Protein AF-A0A495ITB6-F1 (afdb_monomer)

Nearest PDB structures (foldseek):
  1or7-assembly3_A  TM=4.211E-01  e=2.298E-04  Escherichia coli
  1or7-assembly3_B  TM=4.469E-01  e=1.377E-03  Escherichia coli
  5wuq-assembly1_A  TM=4.170E-01  e=1.377E-03  Bacillus subtilis subsp. subtilis str. 168
  5wur-assembly1_A  TM=3.985E-01  e=1.754E-03  Bacillus subtilis subsp. subtilis str. 168
  6in7-assembly1_B  TM=3.411E-01  e=2.462E-03  Pseudomonas aeruginosa PAO1

pLDDT: mean 80.46, std 15.72, range [31.69, 96.75]

InterPro domains:
  IPR007627 RNA polymerase sigma-70 region 2 [PF04542] (26-88)
  IPR013249 RNA polymerase sigma factor 70, region 4 type 2 [PF08281] (122-171)
  IPR013324 RNA polymerase sigma factor, region 3/4-like [SSF88659] (112-178)
  IPR013325 RNA polymerase sigma factor, region 2 [SSF88946] (18-102)
  IPR014284 RNA polymerase sigma-70-like domain [TIGR02937] (22-177)
  IPR014327 RNA polymerase sigma-70, Bacteroidetes type [TIGR02985] (22-177)
  IPR036388 Winged helix-like DNA-binding domain superfamily [G3DSA:1.10.10.10] (95-178)
  IPR039425 RNA polymerase sigma-70-like [PTHR43133] (21-178)

Structure (mmCIF, N/CA/C/O backbone):
data_AF-A0A495ITB6-F1
#
_entry.id   AF-A0A495ITB6-F1
#
loop_
_atom_site.group_PDB
_atom_site.id
_atom_site.type_symbol
_atom_site.label_atom_id
_atom_site.label_alt_id
_atom_site.label_comp_id
_atom_site.label_asym_id
_atom_site.label_entity_id
_atom_site.label_seq_id
_atom_site.pdbx_PDB_ins_code
_atom_site.Cartn_x
_atom_site.Cartn_y
_atom_site.Cartn_z
_atom_site.occupancy
_atom_site.B_iso_or_equiv
_atom_site.auth_seq_id
_atom_site.auth_comp_id
_atom_site.auth_asym_id
_atom_site.auth_atom_id
_atom_site.pdbx_PDB_model_num
ATOM 1 N N . MET A 1 1 ? 25.367 -39.863 13.273 1.00 32.72 1 MET A N 1
ATOM 2 C CA . MET A 1 1 ? 24.406 -40.575 12.401 1.00 32.72 1 MET A CA 1
ATOM 3 C C . MET A 1 1 ? 23.067 -39.854 12.543 1.00 32.72 1 MET A C 1
ATOM 5 O O . MET A 1 1 ? 22.353 -40.099 13.496 1.00 32.72 1 MET A O 1
ATOM 9 N N . THR A 1 2 ? 22.972 -38.649 11.973 1.00 36.78 2 THR A N 1
ATOM 10 C CA . THR A 1 2 ? 22.340 -38.303 10.675 1.00 36.78 2 THR A CA 1
ATOM 11 C C . THR A 1 2 ? 20.813 -38.349 10.696 1.00 36.78 2 THR A C 1
ATOM 13 O O . THR A 1 2 ? 20.226 -39.404 10.494 1.00 36.78 2 THR A O 1
ATOM 16 N N . SER A 1 3 ? 20.203 -37.171 10.845 1.00 31.69 3 SER A N 1
ATOM 17 C CA . SER A 1 3 ? 19.062 -36.708 10.038 1.00 31.69 3 SER A CA 1
ATOM 18 C C . SER A 1 3 ? 18.915 -35.195 10.282 1.00 31.69 3 SER A C 1
ATOM 20 O O . SER A 1 3 ? 18.557 -34.787 11.380 1.00 31.69 3 SER A O 1
ATOM 22 N N . ASN A 1 4 ? 19.535 -34.328 9.475 1.00 38.91 4 ASN A N 1
ATOM 23 C CA . ASN A 1 4 ? 18.989 -33.734 8.245 1.00 38.91 4 ASN A CA 1
ATOM 24 C C . ASN A 1 4 ? 17.561 -33.184 8.382 1.00 38.91 4 ASN A C 1
ATOM 26 O O . ASN A 1 4 ? 16.596 -33.877 8.089 1.00 38.91 4 ASN A O 1
ATOM 30 N N . TYR A 1 5 ? 17.460 -31.888 8.687 1.00 32.34 5 TYR A N 1
ATOM 31 C CA . TYR A 1 5 ? 16.397 -31.035 8.157 1.00 32.34 5 TYR A CA 1
ATOM 32 C C . TYR A 1 5 ? 17.025 -29.748 7.616 1.00 32.34 5 TYR A C 1
ATOM 34 O O . TYR A 1 5 ? 17.218 -28.763 8.323 1.00 32.34 5 TYR A O 1
ATOM 42 N N . ASN A 1 6 ? 17.382 -29.804 6.332 1.00 38.81 6 ASN A N 1
ATOM 43 C CA . ASN A 1 6 ? 17.644 -28.634 5.506 1.00 38.81 6 ASN A CA 1
ATOM 44 C C . ASN A 1 6 ? 16.339 -27.845 5.367 1.00 38.81 6 ASN A C 1
ATOM 46 O O . ASN A 1 6 ? 15.448 -28.266 4.634 1.00 38.81 6 ASN A O 1
ATOM 50 N N . HIS A 1 7 ? 16.239 -26.685 6.014 1.00 41.41 7 HIS A N 1
ATOM 51 C CA . HIS A 1 7 ? 15.231 -25.687 5.663 1.00 41.41 7 HIS A CA 1
ATOM 52 C C . HIS A 1 7 ? 15.800 -24.751 4.587 1.00 41.41 7 HIS A C 1
ATOM 54 O O . HIS A 1 7 ? 15.982 -23.558 4.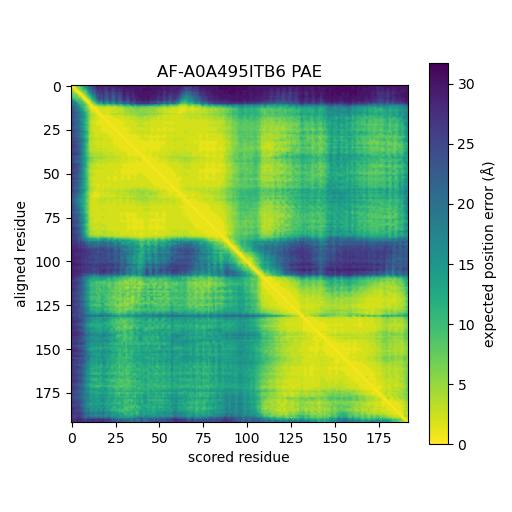794 1.00 41.41 7 HIS A O 1
ATOM 60 N N . SER A 1 8 ? 16.128 -25.306 3.422 1.00 39.84 8 SER A N 1
ATOM 61 C CA . SER A 1 8 ? 16.334 -24.521 2.207 1.00 39.84 8 SER A CA 1
ATOM 62 C C . SER A 1 8 ? 14.957 -24.146 1.659 1.00 39.84 8 SER A C 1
ATOM 64 O O . SER A 1 8 ? 14.295 -24.968 1.027 1.00 39.84 8 SER A O 1
ATOM 66 N N . THR A 1 9 ? 14.497 -22.930 1.949 1.00 39.03 9 THR A N 1
ATOM 67 C CA . THR A 1 9 ? 13.343 -22.303 1.291 1.00 39.03 9 THR A CA 1
ATOM 68 C C . THR A 1 9 ? 13.646 -22.176 -0.200 1.00 39.03 9 THR A C 1
ATOM 70 O O . THR A 1 9 ? 14.409 -21.308 -0.617 1.00 39.03 9 THR A O 1
ATOM 73 N N . ILE A 1 10 ? 13.102 -23.083 -1.010 1.00 45.12 10 ILE A N 1
ATOM 74 C CA . ILE A 1 10 ? 13.104 -22.931 -2.464 1.00 45.12 10 ILE A CA 1
ATOM 75 C C . ILE A 1 10 ? 12.007 -21.912 -2.776 1.00 45.12 10 ILE A C 1
ATOM 77 O O . ILE A 1 10 ? 10.839 -22.277 -2.912 1.00 45.12 10 ILE A O 1
ATOM 81 N N . ASP A 1 11 ? 12.373 -20.630 -2.830 1.00 64.12 11 ASP A N 1
ATOM 82 C CA . ASP A 1 11 ? 11.498 -19.603 -3.387 1.00 64.12 11 ASP A CA 1
ATOM 83 C C . ASP A 1 11 ? 11.201 -19.987 -4.839 1.00 64.12 11 ASP A C 1
ATOM 85 O O . ASP A 1 11 ? 12.087 -20.033 -5.695 1.00 64.12 11 ASP A O 1
ATOM 89 N N . SER A 1 12 ? 9.954 -20.373 -5.087 1.00 77.19 12 SER A N 1
ATOM 90 C CA . SER A 1 12 ? 9.502 -20.780 -6.411 1.00 77.19 12 SER A CA 1
ATOM 91 C C . SER A 1 12 ? 9.258 -19.547 -7.286 1.00 77.19 12 SER A C 1
ATOM 93 O O . SER A 1 12 ? 8.934 -18.480 -6.754 1.00 77.19 12 SER A O 1
ATOM 95 N N . PRO A 1 13 ? 9.361 -19.675 -8.621 1.00 86.81 13 PRO A N 1
ATOM 96 C CA . PRO A 1 13 ? 9.068 -18.566 -9.510 1.00 86.81 13 PRO A CA 1
ATOM 97 C C . PRO A 1 13 ? 7.635 -18.061 -9.318 1.00 86.81 13 PRO A C 1
ATOM 99 O O . PRO A 1 13 ? 6.690 -18.843 -9.205 1.00 86.81 13 PRO A O 1
ATOM 102 N N . ILE A 1 14 ? 7.481 -16.740 -9.300 1.00 88.75 14 ILE A N 1
ATOM 103 C CA . ILE A 1 14 ? 6.204 -16.054 -9.114 1.00 88.75 14 ILE A CA 1
ATOM 104 C C . ILE A 1 14 ? 5.688 -15.639 -10.486 1.00 88.75 14 ILE A C 1
ATOM 106 O O . ILE A 1 14 ? 6.323 -14.844 -11.181 1.00 88.75 14 ILE A O 1
ATOM 110 N N . TYR A 1 15 ? 4.525 -16.161 -10.865 1.00 91.75 15 TYR A N 1
ATOM 111 C CA . TYR A 1 15 ? 3.900 -15.907 -12.159 1.00 91.75 15 TYR A CA 1
ATOM 112 C C . TYR A 1 15 ? 2.729 -14.941 -11.991 1.00 91.75 15 TYR A C 1
ATOM 114 O O . TYR A 1 15 ? 1.651 -15.342 -11.563 1.00 91.75 15 TYR A O 1
ATOM 122 N N . LEU A 1 16 ? 2.897 -13.675 -12.386 1.00 90.44 16 LEU A N 1
ATOM 123 C CA . LEU A 1 16 ? 1.802 -12.694 -12.341 1.00 90.44 16 LEU A CA 1
ATOM 124 C C . LEU A 1 16 ? 0.711 -12.940 -13.390 1.00 90.44 16 LEU A C 1
ATOM 126 O O . LEU A 1 16 ? -0.268 -12.209 -13.419 1.00 90.44 16 LEU A O 1
ATOM 130 N N . SER A 1 17 ? 0.857 -13.951 -14.250 1.00 90.19 17 SER A N 1
ATOM 131 C CA . SER A 1 17 ? -0.236 -14.436 -15.097 1.00 90.19 17 SER A CA 1
ATOM 132 C C . SER A 1 17 ? -1.271 -15.267 -14.334 1.00 90.19 17 SER A C 1
ATOM 134 O O . SER A 1 17 ? -2.349 -15.520 -14.867 1.00 90.19 17 SER A O 1
ATOM 136 N N . ASP A 1 18 ? -0.941 -15.735 -13.128 1.00 93.50 18 ASP A N 1
ATOM 137 C CA . ASP A 1 18 ? -1.901 -16.367 -12.229 1.00 93.50 18 ASP A CA 1
ATOM 138 C C . ASP A 1 18 ? -2.708 -15.279 -11.505 1.00 93.50 18 ASP A C 1
ATOM 140 O O . ASP A 1 18 ? -2.146 -14.383 -10.872 1.00 93.50 18 ASP A O 1
ATOM 144 N N . MET A 1 19 ? -4.038 -15.349 -11.607 1.00 91.88 19 MET A N 1
ATOM 145 C CA . MET A 1 19 ? -4.943 -14.340 -11.051 1.00 91.88 19 MET A CA 1
ATOM 146 C C . MET A 1 19 ? -4.873 -14.254 -9.521 1.00 91.88 19 MET A C 1
ATOM 148 O O . MET A 1 19 ? -4.975 -13.159 -8.973 1.00 91.88 19 MET A O 1
ATOM 152 N N . VAL A 1 20 ? -4.679 -15.380 -8.830 1.00 91.56 20 VAL A N 1
ATOM 153 C CA . VAL A 1 20 ? -4.580 -15.416 -7.365 1.00 91.56 20 VAL A CA 1
ATOM 154 C C . VAL A 1 20 ? -3.277 -14.760 -6.922 1.00 91.56 20 VAL A C 1
ATOM 156 O O . VAL A 1 20 ? -3.281 -13.910 -6.032 1.00 91.56 20 VAL A O 1
ATOM 159 N N . VAL A 1 21 ? -2.169 -15.100 -7.583 1.00 90.94 21 VAL A N 1
ATOM 160 C CA . VAL A 1 21 ? -0.850 -14.514 -7.300 1.00 90.94 21 VAL A CA 1
ATOM 161 C C . VAL A 1 21 ? -0.842 -13.015 -7.601 1.00 90.94 21 VAL A C 1
ATOM 163 O O . VAL A 1 21 ? -0.296 -12.223 -6.826 1.00 90.94 21 VAL A O 1
ATOM 166 N N . PHE A 1 22 ? -1.465 -12.612 -8.708 1.00 92.62 22 PHE A N 1
ATOM 167 C CA . PHE A 1 22 ? -1.597 -11.211 -9.081 1.00 92.62 22 PHE A CA 1
ATOM 168 C C . PHE A 1 22 ? -2.397 -10.420 -8.046 1.00 92.62 22 PHE A C 1
ATOM 170 O O . PHE A 1 22 ? -1.904 -9.403 -7.566 1.00 92.62 22 PHE A O 1
ATOM 177 N N . ASP A 1 23 ? -3.582 -10.897 -7.657 1.00 89.88 23 ASP A N 1
ATOM 178 C CA . ASP A 1 23 ? -4.432 -10.237 -6.659 1.00 89.88 23 ASP A CA 1
ATOM 179 C C . ASP A 1 23 ? -3.720 -10.096 -5.304 1.00 89.88 23 ASP A C 1
ATOM 181 O O . ASP A 1 23 ? -3.718 -9.018 -4.705 1.00 89.88 23 ASP A O 1
ATOM 185 N N . GLN A 1 24 ? -3.038 -11.150 -4.849 1.00 87.75 24 GLN A N 1
ATOM 186 C CA . GLN A 1 24 ? -2.265 -11.123 -3.605 1.00 87.75 24 GLN A CA 1
ATOM 187 C C . GLN A 1 24 ? -1.108 -10.122 -3.666 1.00 87.75 24 GLN A C 1
ATOM 189 O O . GLN A 1 24 ? -0.900 -9.350 -2.724 1.00 87.75 24 GLN A O 1
ATOM 194 N N . THR A 1 25 ? -0.372 -10.102 -4.779 1.00 89.19 25 THR A N 1
ATOM 195 C CA . THR A 1 25 ? 0.752 -9.182 -4.975 1.00 89.19 25 THR A CA 1
ATOM 196 C C . THR A 1 25 ? 0.253 -7.744 -5.068 1.00 89.19 25 THR A C 1
ATOM 198 O O . THR A 1 25 ? 0.784 -6.865 -4.392 1.00 89.19 25 THR A O 1
ATOM 201 N N . TYR A 1 26 ? -0.809 -7.498 -5.8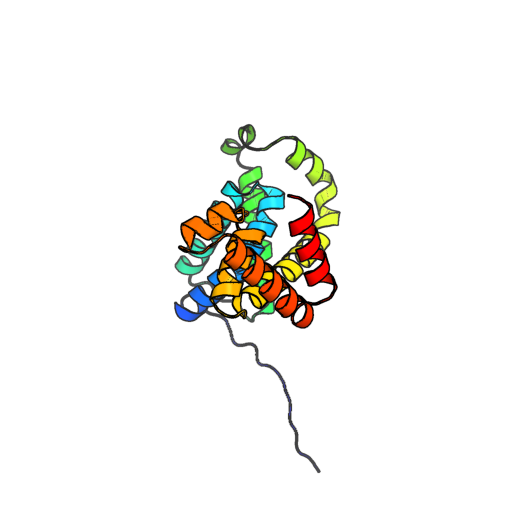34 1.00 90.50 26 TYR A N 1
ATOM 202 C CA . TYR A 1 26 ? -1.432 -6.184 -5.952 1.00 90.50 26 TYR A CA 1
ATOM 203 C C . TYR A 1 26 ? -1.861 -5.659 -4.581 1.00 90.50 26 TYR A C 1
ATOM 205 O O . TYR A 1 26 ? -1.400 -4.605 -4.153 1.00 90.50 26 TYR A O 1
ATOM 213 N N . LYS A 1 27 ? -2.649 -6.428 -3.822 1.00 85.56 27 LYS A N 1
ATOM 214 C CA . LYS A 1 27 ? -3.115 -6.024 -2.483 1.00 85.56 27 LYS A CA 1
ATOM 215 C C . LYS A 1 27 ? -1.976 -5.766 -1.497 1.00 85.56 27 LYS A C 1
ATOM 217 O O . LYS A 1 27 ? -2.099 -4.889 -0.643 1.00 85.56 27 LYS A O 1
ATOM 222 N N . SER A 1 28 ? -0.882 -6.519 -1.606 1.00 82.44 28 SER A N 1
ATOM 223 C CA . SER A 1 28 ? 0.260 -6.405 -0.692 1.00 82.44 28 SER A CA 1
ATOM 224 C C . SER A 1 28 ? 1.160 -5.211 -1.010 1.00 82.44 28 SER A C 1
ATOM 226 O O . SER A 1 28 ? 1.706 -4.599 -0.093 1.00 82.44 28 SER A O 1
ATOM 228 N N . TYR A 1 29 ? 1.315 -4.866 -2.291 1.00 87.00 29 TYR A N 1
ATOM 229 C CA . TYR A 1 29 ? 2.295 -3.874 -2.738 1.00 87.00 29 TYR A CA 1
ATOM 230 C C . TYR A 1 29 ? 1.686 -2.571 -3.255 1.00 87.00 29 TYR A C 1
ATOM 232 O O . TYR A 1 29 ? 2.411 -1.583 -3.308 1.00 87.00 29 TYR A O 1
ATOM 240 N N . TYR A 1 30 ? 0.389 -2.513 -3.574 1.00 89.94 30 TYR A N 1
ATOM 241 C CA . TYR A 1 30 ? -0.245 -1.311 -4.127 1.00 89.94 30 TYR A CA 1
ATOM 242 C C . TYR A 1 30 ? 0.026 -0.075 -3.266 1.00 89.94 30 TYR A C 1
ATOM 244 O O . TYR A 1 30 ? 0.691 0.860 -3.704 1.00 89.94 30 TYR A O 1
ATOM 252 N N . HIS A 1 31 ? -0.399 -0.088 -2.001 1.00 85.56 31 HIS A N 1
ATOM 253 C CA . HIS A 1 31 ? -0.254 1.095 -1.161 1.00 85.56 31 HIS A CA 1
ATOM 254 C C . HIS A 1 31 ? 1.199 1.444 -0.788 1.00 85.56 31 HIS A C 1
ATOM 256 O O . HIS A 1 31 ? 1.533 2.631 -0.840 1.00 85.56 31 HIS A O 1
ATOM 262 N N . PRO A 1 32 ? 2.088 0.487 -0.438 1.00 84.94 32 PRO A N 1
ATOM 263 C CA . PRO A 1 32 ? 3.506 0.795 -0.236 1.00 84.94 32 PRO A CA 1
ATOM 264 C C . PRO A 1 32 ? 4.163 1.422 -1.470 1.00 84.94 32 PRO A C 1
ATOM 266 O O . PRO A 1 32 ? 4.919 2.387 -1.341 1.00 84.94 32 PRO A O 1
ATOM 269 N N . LEU A 1 33 ? 3.838 0.925 -2.668 1.00 89.12 33 LEU A N 1
ATOM 270 C CA . LEU A 1 33 ? 4.360 1.470 -3.918 1.00 89.12 33 LEU A CA 1
ATOM 271 C C . LEU A 1 33 ? 3.766 2.847 -4.237 1.00 89.12 33 LEU A C 1
ATOM 273 O O . LEU A 1 33 ? 4.524 3.723 -4.645 1.00 89.12 33 LEU A O 1
ATOM 277 N N . CYS A 1 34 ? 2.475 3.087 -3.984 1.00 89.06 34 CYS A N 1
ATOM 278 C CA . CYS A 1 34 ? 1.875 4.420 -4.117 1.00 89.06 34 CYS A CA 1
ATOM 279 C C . CYS A 1 34 ? 2.514 5.415 -3.142 1.00 89.06 34 CYS A C 1
ATOM 281 O O . CYS A 1 34 ? 2.868 6.526 -3.532 1.00 89.06 34 CYS A O 1
ATOM 283 N N . PHE A 1 35 ? 2.739 5.019 -1.883 1.00 84.06 35 PHE A N 1
ATOM 284 C CA . PHE A 1 35 ? 3.446 5.857 -0.913 1.00 84.06 35 PHE A CA 1
ATOM 285 C C . PHE A 1 35 ? 4.855 6.196 -1.404 1.00 84.06 35 PHE A C 1
ATOM 287 O O . PHE A 1 35 ? 5.244 7.365 -1.385 1.00 84.06 35 PHE A O 1
ATOM 294 N N . TYR A 1 36 ? 5.597 5.198 -1.885 1.00 84.06 36 TYR A N 1
ATOM 295 C CA . TYR A 1 36 ? 6.932 5.383 -2.441 1.00 84.06 36 TYR A CA 1
ATOM 296 C C . TYR A 1 36 ? 6.923 6.329 -3.652 1.00 84.06 36 TYR A C 1
ATOM 298 O O . TYR A 1 36 ? 7.640 7.328 -3.649 1.00 84.06 36 TYR A O 1
ATOM 306 N N . ALA A 1 37 ? 6.064 6.072 -4.641 1.00 87.88 37 ALA A N 1
ATOM 307 C CA . ALA A 1 37 ? 5.896 6.884 -5.845 1.00 87.88 37 ALA A CA 1
ATOM 308 C C . ALA A 1 37 ? 5.464 8.326 -5.533 1.00 87.88 37 ALA A C 1
ATOM 310 O O . ALA A 1 37 ? 5.956 9.269 -6.154 1.00 87.88 37 ALA A O 1
ATOM 311 N N . SER A 1 38 ? 4.618 8.527 -4.515 1.00 84.88 38 SER A N 1
ATOM 312 C CA . SER A 1 38 ? 4.117 9.856 -4.140 1.00 84.88 38 SER A CA 1
ATOM 313 C C . SER A 1 38 ? 5.220 10.819 -3.708 1.00 84.88 38 SER A C 1
ATOM 315 O O . SER A 1 38 ? 5.060 12.032 -3.830 1.00 84.88 38 SER A O 1
ATOM 317 N N . LYS A 1 39 ? 6.366 10.293 -3.251 1.00 82.81 39 LYS A N 1
ATOM 318 C CA . LYS A 1 39 ? 7.549 11.099 -2.915 1.00 82.81 39 LYS A CA 1
ATOM 319 C C . LYS A 1 39 ? 8.280 11.639 -4.145 1.00 82.81 39 LYS A C 1
ATOM 321 O O . LYS A 1 39 ? 9.142 12.495 -3.987 1.00 82.81 39 LYS A O 1
ATOM 326 N N . PHE A 1 40 ? 7.930 11.166 -5.340 1.00 79.25 40 PHE A N 1
ATOM 327 C CA . PHE A 1 40 ? 8.479 11.631 -6.611 1.00 79.25 40 PHE A CA 1
ATOM 328 C C . PHE A 1 40 ? 7.492 12.496 -7.396 1.00 79.25 40 PHE A C 1
ATOM 330 O O . PHE A 1 40 ? 7.912 13.495 -7.969 1.00 79.25 40 PHE A O 1
ATOM 337 N N . VAL A 1 41 ? 6.213 12.106 -7.453 1.00 80.94 41 VAL A N 1
ATOM 338 C CA . VAL A 1 41 ? 5.237 12.675 -8.409 1.00 80.94 41 VAL A CA 1
ATOM 339 C C . VAL A 1 41 ? 3.935 13.185 -7.773 1.00 80.94 41 VAL A C 1
ATOM 341 O O . VAL A 1 41 ? 3.049 13.641 -8.484 1.00 80.94 41 VAL A O 1
ATOM 344 N N . GLY A 1 42 ? 3.798 13.137 -6.444 1.00 80.69 42 GLY A N 1
ATOM 345 C CA . GLY A 1 42 ? 2.530 13.426 -5.764 1.00 80.69 42 GLY A CA 1
ATOM 346 C C . GLY A 1 42 ? 1.563 12.233 -5.765 1.00 80.69 42 GLY A C 1
ATOM 347 O O . GLY A 1 42 ? 1.838 11.193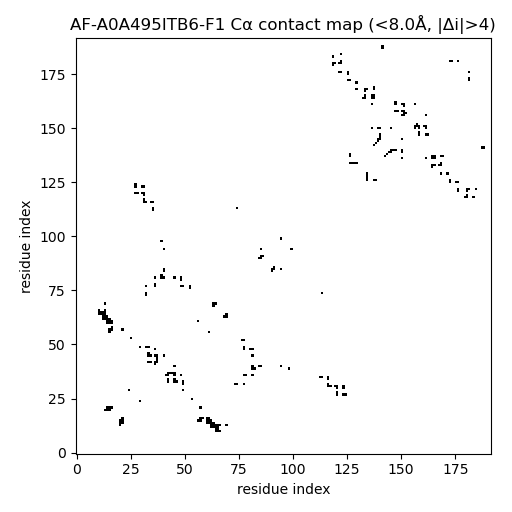 -6.355 1.00 80.69 42 GLY A O 1
ATOM 348 N N . ARG A 1 43 ? 0.449 12.341 -5.027 1.00 81.56 43 ARG A N 1
ATOM 349 C CA . ARG A 1 43 ? -0.437 11.196 -4.737 1.00 81.56 43 ARG A CA 1
ATOM 350 C C . ARG A 1 43 ? -1.214 10.690 -5.956 1.00 81.56 43 ARG A C 1
ATOM 352 O O . ARG A 1 43 ? -1.176 9.494 -6.210 1.00 81.56 43 ARG A O 1
ATOM 359 N N . ASN A 1 44 ? -1.886 11.578 -6.687 1.00 84.31 44 ASN A N 1
ATOM 360 C CA . ASN A 1 44 ? -2.746 11.177 -7.808 1.00 84.31 44 ASN A CA 1
ATOM 361 C C . ASN A 1 44 ? -1.923 10.486 -8.904 1.00 84.31 44 ASN A C 1
ATOM 363 O O . ASN A 1 44 ? -2.219 9.365 -9.294 1.00 84.31 44 ASN A O 1
ATOM 367 N N . GLU A 1 45 ? -0.808 11.102 -9.296 1.00 88.19 45 GLU A N 1
ATOM 368 C CA . GLU A 1 45 ? 0.080 10.539 -10.318 1.00 88.19 45 GLU A CA 1
ATOM 369 C C . GLU A 1 45 ? 0.762 9.250 -9.857 1.00 88.19 45 GLU A C 1
ATOM 371 O O . GLU A 1 45 ? 1.066 8.374 -10.662 1.00 88.19 45 GLU A O 1
ATOM 376 N N . ALA A 1 46 ? 1.012 9.105 -8.553 1.00 89.00 46 ALA A N 1
ATOM 377 C CA . ALA A 1 46 ? 1.527 7.860 -8.007 1.00 89.00 46 ALA A CA 1
ATOM 378 C C . ALA A 1 46 ? 0.534 6.711 -8.201 1.00 89.00 46 ALA A C 1
ATOM 380 O O . ALA A 1 46 ? 0.942 5.661 -8.690 1.00 89.00 46 ALA A O 1
ATOM 381 N N . GLU A 1 47 ? -0.738 6.907 -7.846 1.00 92.81 47 GLU A N 1
ATOM 382 C CA . GLU A 1 47 ? -1.794 5.899 -8.010 1.00 92.81 47 GLU A CA 1
ATOM 383 C C . GLU A 1 47 ? -1.918 5.483 -9.489 1.00 92.81 47 GLU A C 1
ATOM 385 O O . GLU A 1 47 ? -1.748 4.300 -9.801 1.00 92.81 47 GLU A O 1
ATOM 390 N N . ASP A 1 48 ? -2.015 6.450 -10.408 1.00 93.62 48 ASP A N 1
ATOM 391 C CA . ASP A 1 48 ? -2.077 6.200 -11.855 1.00 93.62 48 ASP A CA 1
ATOM 392 C C . ASP A 1 48 ? -0.850 5.432 -12.381 1.00 93.62 48 ASP A C 1
ATOM 394 O O . ASP A 1 48 ? -0.964 4.522 -13.212 1.00 93.62 48 ASP A O 1
ATOM 398 N N . ILE A 1 49 ? 0.357 5.770 -11.911 1.00 94.50 49 ILE A N 1
ATOM 399 C CA . ILE A 1 49 ? 1.586 5.061 -12.294 1.00 94.50 49 ILE A CA 1
ATOM 400 C C . ILE A 1 49 ? 1.551 3.608 -11.815 1.00 94.50 49 ILE A C 1
ATOM 402 O O . ILE A 1 49 ? 1.925 2.713 -12.584 1.00 94.50 49 ILE A O 1
ATOM 406 N N . ILE A 1 50 ? 1.129 3.357 -10.572 1.00 96.75 50 ILE A N 1
ATOM 407 C CA . ILE A 1 50 ? 1.080 2.002 -10.012 1.00 96.75 50 ILE A CA 1
ATOM 408 C C . ILE A 1 50 ? 0.049 1.152 -10.755 1.00 96.75 50 ILE A C 1
ATOM 410 O O . ILE A 1 50 ? 0.379 0.035 -11.162 1.00 96.75 50 ILE A O 1
ATOM 414 N N . GLU A 1 51 ? -1.151 1.676 -11.006 1.00 95.75 51 GLU A N 1
ATOM 415 C CA . GLU A 1 51 ? -2.185 0.971 -11.771 1.00 95.75 51 GLU A CA 1
ATOM 416 C C . GLU A 1 51 ? -1.681 0.577 -13.165 1.00 95.75 51 GLU A C 1
ATOM 418 O O . GLU A 1 51 ? -1.699 -0.600 -13.545 1.00 95.75 51 GLU A O 1
ATOM 423 N N . ASN A 1 52 ? -1.118 1.537 -13.905 1.00 96.12 52 ASN A N 1
ATOM 424 C CA . ASN A 1 52 ? -0.549 1.289 -15.228 1.00 96.12 52 ASN A CA 1
ATOM 425 C C . ASN A 1 52 ? 0.596 0.268 -15.198 1.00 96.12 52 ASN A C 1
ATOM 427 O O . ASN A 1 52 ? 0.763 -0.519 -16.137 1.00 96.12 52 ASN A O 1
ATOM 431 N N . LEU A 1 53 ? 1.413 0.274 -14.144 1.00 95.94 53 LEU A N 1
ATOM 432 C CA . LEU A 1 53 ? 2.517 -0.664 -13.996 1.00 95.94 53 LEU A CA 1
ATOM 433 C C . LEU A 1 53 ? 2.014 -2.096 -13.770 1.00 95.94 53 LEU A C 1
ATOM 435 O O . LEU A 1 53 ? 2.486 -3.019 -14.438 1.00 95.94 53 LEU A O 1
ATOM 439 N N . PHE A 1 54 ? 1.028 -2.287 -12.894 1.00 95.62 54 PHE A N 1
ATOM 440 C CA . PHE A 1 54 ? 0.433 -3.603 -12.660 1.00 95.62 54 PHE A CA 1
ATOM 441 C C . PHE A 1 54 ? -0.295 -4.139 -13.896 1.00 95.62 54 PHE A C 1
ATOM 443 O O . PHE A 1 54 ? -0.126 -5.312 -14.234 1.00 95.62 54 PHE A O 1
ATOM 450 N N . LEU A 1 55 ? -1.000 -3.284 -14.645 1.00 95.00 55 LEU A N 1
ATOM 451 C CA . LEU A 1 55 ? -1.582 -3.662 -15.938 1.00 95.00 55 LEU A CA 1
ATOM 452 C C . LEU A 1 55 ? -0.508 -4.120 -16.937 1.00 95.00 55 LEU A C 1
ATOM 454 O O . LEU A 1 55 ? -0.683 -5.125 -17.630 1.00 95.00 55 LEU A O 1
ATOM 458 N N . LYS A 1 56 ? 0.640 -3.432 -16.995 1.00 94.50 56 LYS A N 1
ATOM 459 C CA . LYS A 1 56 ? 1.778 -3.858 -17.829 1.00 94.50 56 LYS A CA 1
ATOM 460 C C . LYS A 1 56 ? 2.323 -5.216 -17.395 1.00 94.50 56 LYS A C 1
ATOM 462 O O . LYS A 1 56 ? 2.621 -6.034 -18.265 1.00 94.50 56 LYS A O 1
ATOM 467 N N . PHE A 1 57 ? 2.452 -5.4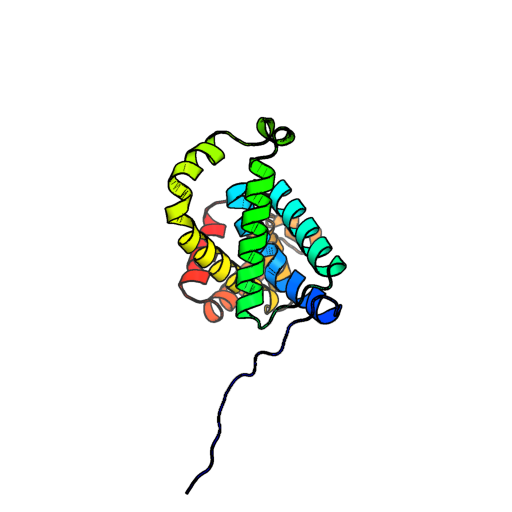70 -16.094 1.00 94.56 57 PHE A N 1
ATOM 468 C CA . PHE A 1 57 ? 2.927 -6.760 -15.592 1.00 94.56 57 PHE A CA 1
ATOM 469 C C . PHE A 1 57 ? 1.972 -7.907 -15.919 1.00 94.56 57 PHE A C 1
ATOM 471 O O . PHE A 1 57 ? 2.434 -8.958 -16.368 1.00 94.56 57 PHE A O 1
ATOM 478 N N . TRP A 1 58 ? 0.664 -7.685 -15.774 1.00 94.12 58 TRP A N 1
ATOM 479 C CA . TRP A 1 58 ? -0.363 -8.648 -16.170 1.00 94.12 58 TRP A CA 1
ATOM 480 C C . TRP A 1 58 ? -0.275 -8.976 -17.666 1.00 94.12 58 TRP A C 1
ATOM 482 O O . TRP A 1 58 ? -0.104 -10.132 -18.053 1.00 94.12 58 TRP A O 1
ATOM 492 N N . ASN A 1 59 ? -0.281 -7.945 -18.518 1.00 93.56 59 ASN A N 1
ATOM 493 C CA . ASN A 1 59 ? -0.258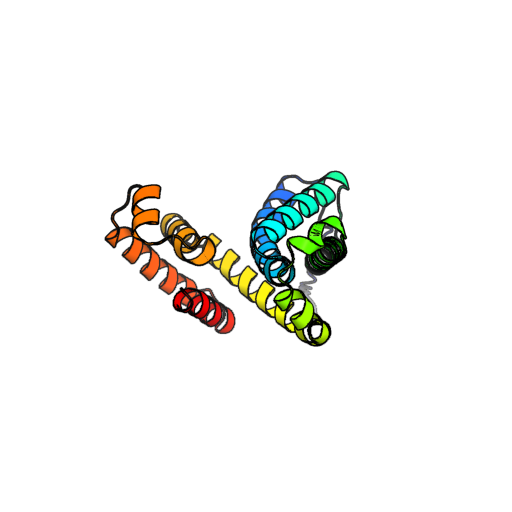 -8.103 -19.975 1.00 93.56 59 ASN A CA 1
ATOM 494 C C . ASN A 1 59 ? 1.022 -8.777 -20.486 1.00 93.56 59 ASN A C 1
ATOM 496 O O . ASN A 1 59 ? 0.988 -9.521 -21.465 1.00 93.56 59 ASN A O 1
ATOM 500 N N . ARG A 1 60 ? 2.159 -8.535 -19.823 1.00 93.94 60 ARG A N 1
ATOM 501 C CA . ARG A 1 60 ? 3.448 -9.158 -20.161 1.00 93.94 60 ARG A CA 1
ATOM 502 C C . ARG A 1 60 ? 3.638 -10.543 -19.551 1.00 93.94 60 ARG A C 1
ATOM 504 O O . ARG A 1 60 ? 4.670 -11.153 -19.815 1.00 93.94 60 ARG A O 1
ATOM 511 N N . LYS A 1 61 ? 2.678 -11.035 -18.756 1.00 92.69 61 LYS A N 1
ATOM 512 C CA . LYS A 1 61 ? 2.793 -12.291 -17.999 1.00 92.69 61 LYS A CA 1
ATOM 513 C C . LYS A 1 61 ? 4.096 -12.327 -17.198 1.00 92.69 61 LYS A C 1
ATOM 515 O O . LYS A 1 61 ? 4.871 -13.274 -17.296 1.00 92.69 61 LYS A O 1
ATOM 520 N N . GLN A 1 62 ? 4.363 -11.238 -16.477 1.00 92.88 62 GLN A N 1
ATOM 521 C CA . GLN A 1 62 ? 5.625 -11.032 -15.776 1.00 92.88 62 GLN A CA 1
ATOM 522 C C . GLN A 1 62 ? 5.927 -12.209 -14.841 1.00 92.88 62 GLN A C 1
ATOM 524 O O . GLN A 1 62 ? 5.067 -12.649 -14.075 1.00 92.88 62 GLN A O 1
ATOM 529 N N . VAL A 1 63 ? 7.170 -12.687 -14.896 1.00 92.62 63 VAL A N 1
ATOM 530 C CA . VAL A 1 63 ? 7.673 -13.751 -14.026 1.00 92.62 63 VAL A CA 1
ATOM 531 C C . VAL A 1 63 ? 8.805 -13.196 -13.178 1.00 92.62 63 VAL A C 1
ATOM 533 O O . VAL A 1 63 ? 9.677 -12.479 -13.680 1.00 92.62 63 VAL A O 1
ATOM 536 N N . PHE A 1 64 ? 8.804 -13.534 -11.896 1.00 92.88 64 PHE A N 1
ATOM 537 C CA . PHE A 1 64 ? 9.913 -13.256 -10.994 1.00 92.88 64 PHE A CA 1
ATOM 538 C C . PHE A 1 64 ? 10.533 -14.561 -10.522 1.00 92.88 64 PHE A C 1
ATOM 540 O O . PHE A 1 64 ? 9.834 -15.545 -10.318 1.00 92.88 64 PHE A O 1
ATOM 547 N N . LYS A 1 65 ? 11.857 -14.561 -10.355 1.00 90.12 65 LYS A N 1
ATOM 548 C CA . LYS A 1 65 ? 12.601 -15.721 -9.867 1.00 90.12 65 LYS A CA 1
ATOM 549 C C . LYS A 1 65 ? 12.158 -16.150 -8.465 1.00 90.12 65 LYS A C 1
ATOM 551 O O . LYS A 1 65 ? 12.022 -17.338 -8.219 1.00 90.12 65 LYS A O 1
ATOM 556 N N . ASP A 1 66 ? 11.959 -15.171 -7.592 1.00 88.19 66 ASP A N 1
ATOM 557 C CA . ASP A 1 66 ? 11.643 -15.331 -6.178 1.00 88.19 66 ASP A CA 1
ATOM 558 C C . ASP A 1 66 ? 11.014 -14.032 -5.633 1.00 88.19 66 ASP A C 1
ATOM 560 O O . ASP A 1 66 ? 10.892 -13.025 -6.349 1.00 88.19 66 ASP A O 1
ATOM 564 N N . THR A 1 67 ? 10.607 -14.050 -4.362 1.00 85.56 67 THR A N 1
ATOM 565 C CA . THR A 1 67 ? 9.969 -12.911 -3.680 1.00 85.56 67 THR A CA 1
ATOM 566 C C . THR A 1 67 ? 10.894 -11.696 -3.587 1.00 85.56 67 THR A C 1
ATOM 568 O O . THR A 1 67 ? 10.449 -10.565 -3.795 1.00 85.56 67 THR A O 1
ATOM 571 N N . ALA A 1 68 ? 12.190 -11.903 -3.335 1.00 81.81 68 ALA A N 1
ATOM 572 C CA . ALA A 1 68 ? 13.161 -10.815 -3.227 1.00 81.81 68 ALA A CA 1
ATOM 573 C C . ALA A 1 68 ? 13.364 -10.108 -4.577 1.00 81.81 68 ALA A C 1
ATOM 575 O O . ALA A 1 68 ? 13.350 -8.877 -4.661 1.00 81.81 68 ALA A O 1
ATOM 576 N N . HIS A 1 69 ? 13.481 -10.883 -5.655 1.00 87.50 69 HIS A N 1
ATOM 577 C CA . HIS A 1 69 ? 13.562 -10.388 -7.020 1.00 87.50 69 HIS A CA 1
ATOM 578 C C . HIS A 1 69 ? 12.287 -9.649 -7.427 1.00 87.50 69 HIS A C 1
ATOM 580 O O . HIS A 1 69 ? 12.380 -8.597 -8.063 1.00 87.50 69 HIS A O 1
ATOM 586 N N . MET A 1 70 ? 11.108 -10.157 -7.050 1.00 91.50 70 MET A N 1
ATOM 587 C CA . MET A 1 70 ? 9.842 -9.458 -7.268 1.00 91.50 70 MET A CA 1
ATOM 588 C C . MET A 1 70 ? 9.857 -8.093 -6.588 1.00 91.50 70 MET A C 1
ATOM 590 O O . MET A 1 70 ? 9.673 -7.079 -7.256 1.00 91.50 70 MET A O 1
ATOM 594 N N . GLN A 1 71 ? 10.137 -8.049 -5.288 1.00 86.75 71 GLN A N 1
ATOM 595 C CA . GLN A 1 71 ? 10.152 -6.806 -4.528 1.00 86.75 71 GLN A CA 1
ATOM 596 C C . GLN A 1 71 ? 11.131 -5.780 -5.117 1.00 86.75 71 GLN A C 1
ATOM 598 O O . GLN A 1 71 ? 10.742 -4.640 -5.378 1.00 86.75 71 GLN A O 1
ATOM 603 N N . ALA A 1 72 ? 12.376 -6.183 -5.381 1.00 83.12 72 ALA A N 1
ATOM 604 C CA . ALA A 1 72 ? 13.374 -5.306 -5.988 1.00 83.12 72 ALA A CA 1
ATOM 605 C C . ALA A 1 72 ? 12.914 -4.789 -7.364 1.00 83.12 72 ALA A C 1
ATOM 607 O O . ALA A 1 72 ? 13.012 -3.593 -7.649 1.00 83.12 72 ALA A O 1
ATOM 608 N N . SER A 1 73 ? 12.349 -5.671 -8.194 1.00 88.00 73 SER A N 1
ATOM 609 C CA . SER A 1 73 ? 11.849 -5.320 -9.526 1.00 88.00 73 SER A CA 1
ATOM 610 C C . SER A 1 73 ? 10.666 -4.356 -9.475 1.00 88.00 73 SER A C 1
ATOM 612 O O . SER A 1 73 ? 10.603 -3.439 -10.295 1.00 88.00 73 SER A O 1
ATOM 614 N N . LEU A 1 74 ? 9.744 -4.530 -8.521 1.00 92.00 74 LEU A N 1
ATOM 615 C CA . LEU A 1 74 ? 8.596 -3.643 -8.324 1.00 92.00 74 LEU A CA 1
ATOM 616 C C . LEU A 1 74 ? 9.066 -2.221 -8.004 1.00 92.00 74 LEU A C 1
ATOM 618 O O . LEU A 1 74 ? 8.754 -1.294 -8.750 1.00 92.00 74 LEU A O 1
ATOM 622 N N . TYR A 1 75 ? 9.883 -2.047 -6.961 1.00 88.25 75 TYR A N 1
ATOM 623 C CA . TYR A 1 75 ? 10.375 -0.722 -6.567 1.00 88.25 75 TYR A CA 1
ATOM 624 C C . TYR A 1 75 ? 11.234 -0.064 -7.652 1.00 88.25 75 TYR A C 1
ATOM 626 O O . TYR A 1 75 ? 11.096 1.136 -7.905 1.00 88.25 75 TYR A O 1
ATOM 634 N N . GLN A 1 76 ? 12.079 -0.838 -8.340 1.00 86.94 76 GLN A N 1
ATOM 635 C CA . GLN A 1 76 ? 12.872 -0.323 -9.454 1.00 86.94 76 GLN A CA 1
ATOM 636 C C . GLN A 1 76 ? 11.985 0.139 -10.618 1.00 86.94 76 GLN A C 1
ATOM 638 O O . GLN A 1 76 ? 12.223 1.202 -11.193 1.00 86.94 76 GLN A O 1
ATOM 643 N N . SER A 1 77 ? 10.950 -0.632 -10.955 1.00 92.50 77 SER A N 1
ATOM 644 C CA . SER A 1 77 ? 10.026 -0.298 -12.042 1.00 92.50 77 SER A CA 1
ATOM 645 C C . SER A 1 77 ? 9.197 0.943 -11.724 1.00 92.50 77 SER A C 1
ATOM 647 O O . SER A 1 77 ? 9.038 1.800 -12.589 1.00 92.50 77 SER A O 1
ATOM 649 N N . VAL A 1 78 ? 8.731 1.076 -10.478 1.00 92.69 78 VAL A N 1
ATOM 650 C CA . VAL A 1 78 ? 8.019 2.271 -10.006 1.00 92.69 78 VAL A CA 1
ATOM 651 C C . VAL A 1 78 ? 8.912 3.497 -10.080 1.00 92.69 78 VAL A C 1
ATOM 653 O O . VAL A 1 78 ? 8.519 4.504 -10.662 1.00 92.69 78 VAL A O 1
ATOM 656 N N . ARG A 1 79 ? 10.144 3.406 -9.567 1.00 86.31 79 ARG A N 1
ATOM 657 C CA . ARG A 1 79 ? 11.104 4.509 -9.652 1.00 86.31 79 ARG A CA 1
ATOM 658 C C . ARG A 1 79 ? 11.332 4.937 -11.099 1.00 86.31 79 ARG A C 1
ATOM 660 O O . ARG A 1 79 ? 11.280 6.127 -11.388 1.00 86.31 79 ARG A O 1
ATOM 667 N N . ASN A 1 80 ? 11.570 3.983 -11.998 1.00 86.44 80 ASN A N 1
ATOM 668 C CA . ASN A 1 80 ? 11.771 4.281 -13.414 1.00 86.44 80 ASN A CA 1
ATOM 669 C C . ASN A 1 80 ? 10.541 4.974 -14.016 1.00 86.44 80 ASN A C 1
ATOM 671 O O . ASN A 1 80 ? 10.692 6.004 -14.661 1.00 86.44 80 ASN A O 1
ATOM 675 N N . ALA A 1 81 ? 9.334 4.478 -13.731 1.00 90.75 81 ALA A N 1
ATOM 676 C CA . ALA A 1 81 ? 8.096 5.079 -14.219 1.00 90.75 81 ALA A CA 1
ATOM 677 C C . ALA A 1 81 ? 7.878 6.508 -13.690 1.00 90.75 81 ALA A C 1
ATOM 679 O O . ALA A 1 81 ? 7.494 7.387 -14.458 1.00 90.75 81 ALA A O 1
ATOM 680 N N . CYS A 1 82 ? 8.184 6.773 -12.416 1.00 88.50 82 CYS A N 1
ATOM 681 C CA . CYS A 1 82 ? 8.157 8.126 -11.858 1.00 88.50 82 CYS A CA 1
ATOM 682 C C . CYS A 1 82 ? 9.176 9.046 -12.546 1.00 88.50 82 CYS A C 1
ATOM 684 O O . CYS A 1 82 ? 8.849 10.175 -12.897 1.00 88.50 82 CYS A O 1
ATOM 686 N N . LEU A 1 83 ? 10.404 8.576 -12.777 1.00 83.94 83 LEU A N 1
ATOM 687 C CA . LEU A 1 83 ? 11.426 9.365 -13.473 1.00 83.94 83 LEU A CA 1
ATOM 688 C C . LEU A 1 83 ? 11.032 9.653 -14.927 1.00 83.94 83 LEU A C 1
ATOM 690 O O . LEU A 1 83 ? 11.247 10.766 -15.406 1.00 83.94 83 LEU A O 1
ATOM 694 N N . ASP A 1 84 ? 10.433 8.685 -15.618 1.00 85.38 84 ASP A N 1
ATOM 695 C CA . ASP A 1 84 ? 9.924 8.861 -16.979 1.00 85.38 84 ASP A CA 1
ATOM 696 C C . ASP A 1 84 ? 8.765 9.867 -17.014 1.00 85.38 84 ASP A C 1
ATOM 698 O O . ASP A 1 84 ? 8.733 10.742 -17.884 1.00 85.38 84 ASP A O 1
ATOM 702 N N . PHE A 1 85 ? 7.858 9.809 -16.031 1.00 87.12 85 PHE A N 1
ATOM 703 C CA . PHE A 1 85 ? 6.784 10.787 -15.859 1.00 87.12 85 PHE A CA 1
ATOM 704 C C . PHE A 1 85 ? 7.334 12.208 -15.677 1.00 87.12 85 PHE A C 1
ATOM 706 O O . PHE A 1 85 ? 6.869 13.133 -16.344 1.00 87.12 85 PHE A O 1
ATOM 713 N N . LEU A 1 86 ? 8.353 12.381 -14.829 1.00 80.25 86 LEU A N 1
ATOM 714 C CA . LEU A 1 86 ? 8.969 13.684 -14.551 1.00 80.25 86 LEU A CA 1
ATOM 715 C C . LEU A 1 86 ? 9.749 14.245 -15.749 1.00 80.25 86 LEU A C 1
ATOM 717 O O . LEU A 1 86 ? 9.806 15.456 -15.953 1.00 80.25 86 LEU A O 1
ATOM 721 N N . ARG A 1 87 ? 10.349 13.373 -16.565 1.00 79.62 87 ARG A N 1
ATOM 722 C CA . ARG A 1 87 ? 11.071 13.763 -17.788 1.00 79.62 87 ARG A CA 1
ATOM 723 C C . ARG A 1 87 ? 10.136 14.159 -18.930 1.00 79.62 87 ARG A C 1
ATOM 725 O O . ARG A 1 87 ? 10.585 14.803 -19.880 1.00 79.62 87 ARG A O 1
ATOM 732 N N . SER A 1 88 ? 8.859 13.781 -18.859 1.00 79.19 88 SER A N 1
ATOM 733 C CA . SER A 1 88 ? 7.884 14.063 -19.908 1.00 79.19 88 SER A CA 1
ATOM 734 C C . SER A 1 88 ? 7.666 15.575 -20.062 1.00 79.19 88 SER A C 1
ATOM 736 O O . SER A 1 88 ? 7.211 16.237 -19.127 1.00 79.19 88 SER A O 1
ATOM 738 N N . PRO A 1 89 ? 7.912 16.158 -21.252 1.00 66.06 89 PRO A N 1
ATOM 739 C CA . PRO A 1 89 ? 7.727 17.590 -21.478 1.00 66.06 89 PRO A CA 1
ATOM 740 C C . PRO A 1 89 ? 6.269 18.043 -21.309 1.00 66.06 89 PRO A C 1
ATOM 742 O O . PRO A 1 89 ? 6.038 19.218 -21.041 1.00 66.06 89 PRO A O 1
ATOM 745 N N . LYS A 1 90 ? 5.302 17.120 -21.410 1.00 68.00 90 LYS A N 1
ATOM 746 C CA . LYS A 1 90 ? 3.873 17.384 -21.173 1.00 68.00 90 LYS A CA 1
ATOM 747 C C . LYS A 1 90 ? 3.541 17.629 -19.697 1.00 68.00 90 LYS A C 1
ATOM 749 O O . LYS A 1 90 ? 2.545 18.279 -19.411 1.00 68.00 90 LYS A O 1
ATOM 754 N N . ASN A 1 91 ? 4.391 17.161 -18.782 1.00 65.50 91 ASN A N 1
ATOM 755 C CA . ASN A 1 91 ? 4.123 17.177 -17.344 1.00 65.50 91 ASN A CA 1
ATOM 756 C C . ASN A 1 91 ? 4.871 18.303 -16.616 1.00 65.50 91 ASN A C 1
ATOM 758 O O . ASN A 1 91 ? 4.690 18.483 -15.418 1.00 65.50 91 ASN A O 1
ATOM 762 N N . LYS A 1 92 ? 5.664 19.114 -17.332 1.00 59.41 92 LYS A N 1
ATOM 763 C CA . LYS A 1 92 ? 6.459 20.216 -16.758 1.00 59.41 92 LYS A CA 1
ATOM 764 C C . LYS A 1 92 ? 5.631 21.269 -16.011 1.00 59.41 92 LYS A C 1
ATOM 766 O O . LYS A 1 92 ? 6.167 21.904 -15.116 1.00 59.41 92 LYS A O 1
ATOM 771 N N . ASN A 1 93 ? 4.348 21.424 -16.346 1.00 56.69 93 ASN A N 1
ATOM 772 C CA . ASN A 1 93 ? 3.440 22.366 -15.679 1.00 56.69 93 ASN A CA 1
ATOM 773 C C . ASN A 1 93 ? 2.729 21.769 -14.447 1.00 56.69 93 ASN A C 1
ATOM 775 O O . ASN A 1 93 ? 2.104 22.513 -13.699 1.00 56.69 93 ASN A O 1
ATOM 779 N N . HIS A 1 94 ? 2.797 20.446 -14.248 1.00 54.78 94 HIS A N 1
ATOM 780 C CA . HIS A 1 94 ? 2.215 19.742 -13.095 1.00 54.78 94 HIS A CA 1
ATOM 781 C C . HIS A 1 94 ? 3.247 19.405 -12.014 1.00 54.78 94 HIS A C 1
ATOM 783 O O . HIS A 1 94 ? 2.882 18.973 -10.924 1.00 54.78 94 HIS A O 1
ATOM 789 N N . ILE A 1 95 ? 4.532 19.600 -12.307 1.00 56.22 95 ILE A N 1
ATOM 790 C CA . ILE A 1 95 ? 5.618 19.336 -11.372 1.00 56.22 95 ILE A CA 1
ATOM 791 C C . ILE A 1 95 ? 5.850 20.605 -10.561 1.00 56.22 95 ILE A C 1
ATOM 793 O O . ILE A 1 95 ? 6.314 21.613 -11.092 1.00 56.22 95 ILE A O 1
ATOM 797 N N . ASP A 1 96 ? 5.537 20.540 -9.272 1.00 56.97 96 ASP A N 1
ATOM 798 C CA . ASP A 1 96 ? 5.931 21.565 -8.313 1.00 56.97 96 ASP A CA 1
ATOM 799 C C . ASP A 1 96 ? 7.467 21.659 -8.323 1.00 56.97 96 ASP A C 1
ATOM 801 O O . ASP A 1 96 ? 8.167 20.679 -8.047 1.00 56.97 96 ASP A O 1
ATOM 805 N N . THR A 1 97 ? 8.018 22.804 -8.728 1.00 53.34 97 THR A N 1
ATOM 806 C CA . THR A 1 97 ? 9.463 22.980 -8.969 1.00 53.34 97 THR A CA 1
ATOM 807 C C . THR A 1 97 ? 10.301 22.718 -7.715 1.00 53.34 97 THR A C 1
ATOM 809 O O . THR A 1 97 ? 11.455 22.304 -7.822 1.00 53.34 97 THR A O 1
ATOM 812 N N . THR A 1 98 ? 9.693 22.835 -6.531 1.00 53.16 98 THR A N 1
ATOM 813 C CA . THR A 1 98 ? 10.283 22.445 -5.241 1.00 53.16 98 THR A CA 1
ATOM 814 C C . THR A 1 98 ? 10.613 20.949 -5.142 1.00 53.16 98 THR A C 1
ATOM 816 O O . THR A 1 98 ? 11.609 20.576 -4.519 1.00 53.16 98 THR A O 1
ATOM 819 N N . ILE A 1 99 ? 9.834 20.074 -5.787 1.00 54.16 99 ILE A N 1
ATOM 820 C CA . ILE A 1 99 ? 10.070 18.620 -5.807 1.00 54.16 99 ILE A CA 1
ATOM 821 C C . ILE A 1 99 ? 11.266 18.279 -6.705 1.00 54.16 99 ILE A C 1
ATOM 823 O O . ILE A 1 99 ? 12.033 17.374 -6.384 1.00 54.16 99 ILE A O 1
ATOM 827 N N . LEU A 1 100 ? 11.457 19.014 -7.804 1.00 51.56 100 LEU A N 1
ATOM 828 C CA . LEU A 1 100 ? 12.553 18.796 -8.751 1.00 51.56 100 LEU A CA 1
ATOM 829 C C . LEU A 1 100 ? 13.909 19.260 -8.182 1.00 51.56 100 LEU A C 1
ATOM 831 O O . LEU A 1 100 ? 14.927 18.600 -8.380 1.00 51.56 100 LEU A O 1
ATOM 835 N N . GLU A 1 101 ? 13.933 20.360 -7.427 1.00 48.84 101 GLU A N 1
ATOM 836 C CA . GLU A 1 101 ? 15.151 20.880 -6.785 1.00 48.84 101 GLU A CA 1
ATOM 837 C C . GLU A 1 101 ? 15.622 20.004 -5.613 1.00 48.84 101 GLU A C 1
ATOM 839 O O . GLU A 1 101 ? 16.824 19.776 -5.451 1.00 48.84 101 GLU A O 1
ATOM 844 N N . ALA A 1 102 ? 14.690 19.400 -4.865 1.00 52.69 102 ALA A N 1
ATOM 845 C CA . ALA A 1 102 ? 14.994 18.401 -3.836 1.00 52.69 102 ALA A CA 1
ATOM 846 C C . ALA A 1 102 ? 15.611 17.101 -4.402 1.00 52.69 102 ALA A C 1
ATOM 848 O O . ALA A 1 102 ? 16.115 16.274 -3.642 1.00 52.69 102 ALA A O 1
ATOM 849 N N . GLN A 1 103 ? 15.583 16.893 -5.725 1.00 53.88 103 GLN A N 1
ATOM 850 C CA . GLN A 1 103 ? 16.049 15.659 -6.366 1.00 53.88 103 GLN A CA 1
ATOM 851 C C . GLN A 1 103 ? 17.524 15.662 -6.763 1.00 53.88 103 GLN A C 1
ATOM 853 O O . GLN A 1 103 ? 18.107 14.584 -6.893 1.00 53.88 103 GLN A O 1
ATOM 858 N N . SER A 1 104 ? 18.171 16.824 -6.861 1.00 47.38 104 SER A N 1
ATOM 859 C CA . SER A 1 104 ? 19.624 16.894 -7.086 1.00 47.38 104 SER A CA 1
ATOM 860 C C . SER A 1 104 ? 20.430 16.284 -5.921 1.00 47.38 104 SER A C 1
ATOM 862 O O . SER A 1 104 ? 21.588 15.923 -6.104 1.00 47.38 104 SER A O 1
ATOM 864 N N . SER A 1 105 ? 19.801 16.081 -4.753 1.00 47.78 105 SER A N 1
ATOM 865 C CA . SER A 1 105 ? 20.337 15.349 -3.591 1.00 47.78 105 SER A CA 1
ATOM 866 C C . SER A 1 105 ? 19.762 13.926 -3.411 1.00 47.78 105 SER A C 1
ATOM 868 O O . SER A 1 105 ? 20.177 13.190 -2.517 1.00 47.78 105 SER A O 1
ATOM 870 N N . ALA A 1 106 ? 18.818 13.481 -4.253 1.00 49.84 106 ALA A N 1
ATOM 871 C CA . ALA A 1 106 ? 18.023 12.266 -4.012 1.00 49.84 106 ALA A CA 1
ATOM 872 C C . ALA A 1 106 ? 18.737 10.933 -4.301 1.00 49.84 106 ALA A C 1
ATOM 874 O O . ALA A 1 106 ? 18.248 9.883 -3.873 1.00 49.84 106 ALA A O 1
ATOM 875 N N . THR A 1 107 ? 19.901 10.934 -4.960 1.00 49.88 107 THR A N 1
ATOM 876 C CA . THR A 1 107 ? 20.725 9.715 -5.086 1.00 49.88 107 THR A CA 1
ATOM 877 C C . THR A 1 107 ? 21.141 9.187 -3.707 1.00 49.88 107 THR A C 1
ATOM 879 O O . THR A 1 107 ? 21.186 7.976 -3.503 1.00 49.88 107 THR A O 1
ATOM 882 N N . GLU A 1 108 ? 21.321 10.078 -2.728 1.00 46.47 108 GLU A N 1
ATOM 883 C CA . GLU A 1 108 ? 21.680 9.744 -1.344 1.00 46.47 108 GLU A CA 1
ATOM 884 C C . GLU A 1 108 ? 20.486 9.216 -0.514 1.00 46.47 108 GLU A C 1
ATOM 886 O O . GLU A 1 108 ? 20.666 8.631 0.551 1.00 46.47 108 GLU A O 1
ATOM 891 N N . ASN A 1 109 ? 19.248 9.341 -1.012 1.00 66.88 109 ASN A N 1
ATOM 892 C CA . ASN A 1 109 ? 18.021 9.093 -0.238 1.00 66.88 109 ASN A CA 1
ATOM 893 C C . ASN A 1 109 ? 17.203 7.873 -0.717 1.00 66.88 109 ASN A C 1
ATOM 895 O O . ASN A 1 109 ? 16.177 7.539 -0.124 1.00 66.88 109 ASN A O 1
ATOM 899 N N . HIS A 1 110 ? 17.636 7.174 -1.774 1.00 70.56 110 HIS A N 1
ATOM 900 C CA . HIS A 1 110 ? 16.903 6.024 -2.325 1.00 70.56 110 HIS A CA 1
ATOM 901 C C . HIS A 1 110 ? 16.799 4.853 -1.336 1.00 70.56 110 HIS A C 1
ATOM 903 O O . HIS A 1 110 ? 15.711 4.316 -1.138 1.00 70.56 110 HIS A O 1
ATOM 909 N N . LEU A 1 111 ? 17.907 4.494 -0.677 1.00 71.75 111 LEU A N 1
ATOM 910 C CA . LEU A 1 111 ? 17.926 3.423 0.324 1.00 71.75 111 LEU A CA 1
ATOM 911 C C . LEU A 1 111 ? 17.029 3.763 1.523 1.00 71.75 111 LEU A C 1
ATOM 913 O O . LEU A 1 111 ? 16.242 2.935 1.966 1.00 71.75 111 LEU A O 1
ATOM 917 N N . SER A 1 112 ? 17.087 5.010 1.995 1.00 74.88 112 SER A N 1
ATOM 918 C CA . SER A 1 112 ? 16.212 5.534 3.052 1.00 74.88 112 SER A CA 1
ATOM 919 C C . SER A 1 112 ? 14.730 5.452 2.662 1.00 74.88 112 SER A C 1
ATOM 921 O O . SER A 1 112 ? 13.901 5.009 3.457 1.00 74.88 112 SER A O 1
ATOM 923 N N . LEU A 1 113 ? 14.378 5.808 1.422 1.00 75.69 113 LEU A N 1
ATOM 924 C CA . LEU A 1 113 ? 13.009 5.682 0.915 1.00 75.69 113 LEU A CA 1
ATOM 925 C C . LEU A 1 113 ? 12.553 4.223 0.792 1.00 75.69 113 LEU A C 1
ATOM 927 O O . LEU A 1 113 ? 11.409 3.934 1.131 1.00 75.69 113 LEU A O 1
ATOM 931 N N . LEU A 1 114 ? 13.426 3.310 0.355 1.00 77.38 114 LEU A N 1
ATOM 932 C CA . LEU A 1 114 ? 13.129 1.874 0.323 1.00 77.38 114 LEU A CA 1
ATOM 933 C C . LEU A 1 114 ? 12.879 1.318 1.727 1.00 77.38 114 LEU A C 1
ATOM 935 O O . LEU A 1 114 ? 11.893 0.617 1.931 1.00 77.38 114 LEU A O 1
ATOM 939 N N . ILE A 1 115 ? 13.717 1.683 2.704 1.00 79.06 115 ILE A N 1
ATOM 940 C CA . ILE A 1 115 ? 13.525 1.299 4.109 1.00 79.06 115 ILE A CA 1
ATOM 941 C C . ILE A 1 115 ? 12.166 1.799 4.603 1.00 79.06 115 ILE A C 1
ATOM 943 O O . ILE A 1 115 ? 11.396 1.030 5.170 1.00 79.06 115 ILE A O 1
ATOM 947 N N . LYS A 1 116 ? 11.822 3.066 4.340 1.00 76.62 116 LYS A N 1
ATOM 948 C CA . LYS A 1 116 ? 10.512 3.615 4.723 1.00 76.62 116 LYS A CA 1
ATOM 949 C C . LYS A 1 116 ? 9.352 2.887 4.047 1.00 76.62 116 LYS A C 1
ATOM 951 O O . LYS A 1 116 ? 8.320 2.691 4.679 1.00 76.62 116 LYS A O 1
ATOM 956 N N . ALA A 1 117 ? 9.505 2.492 2.787 1.00 77.00 117 ALA A N 1
ATOM 957 C CA . ALA A 1 117 ? 8.473 1.761 2.067 1.00 77.00 117 ALA A CA 1
ATOM 958 C C . ALA A 1 117 ? 8.300 0.325 2.590 1.00 77.00 117 ALA A C 1
ATOM 960 O O . ALA A 1 117 ? 7.170 -0.149 2.672 1.00 77.00 117 ALA A O 1
ATOM 961 N N . GLU A 1 118 ? 9.374 -0.338 3.029 1.00 80.44 118 GLU A N 1
ATOM 962 C CA . GLU A 1 118 ? 9.274 -1.647 3.687 1.00 80.44 118 GLU A CA 1
ATOM 963 C C . GLU A 1 118 ? 8.591 -1.545 5.052 1.00 80.44 118 GLU A C 1
ATOM 965 O O . GLU A 1 118 ? 7.683 -2.316 5.354 1.00 80.44 118 GLU A O 1
ATOM 970 N N . VAL A 1 119 ? 8.957 -0.533 5.842 1.00 81.50 119 VAL A N 1
ATOM 971 C CA . VAL A 1 119 ? 8.279 -0.228 7.109 1.00 81.50 119 VAL A CA 1
ATOM 972 C C . VAL A 1 119 ? 6.791 0.050 6.866 1.00 81.50 119 VAL A C 1
ATOM 974 O O . VAL A 1 119 ? 5.931 -0.423 7.605 1.00 81.50 119 VAL A O 1
ATOM 977 N N . MET A 1 120 ? 6.459 0.766 5.792 1.00 79.06 120 MET A N 1
ATOM 9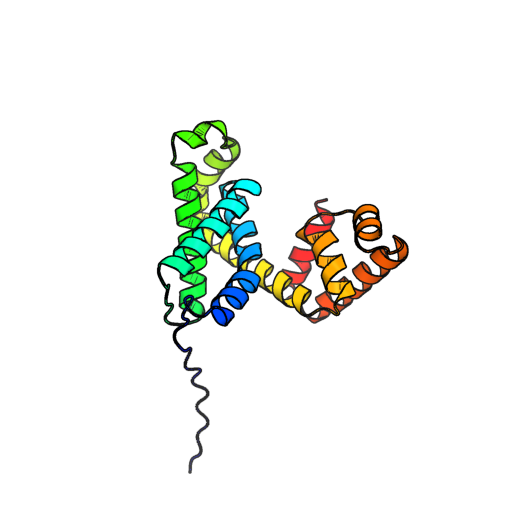78 C CA . MET A 1 120 ? 5.073 0.994 5.394 1.00 79.06 120 MET A CA 1
ATOM 979 C C . MET A 1 120 ? 4.371 -0.312 4.992 1.00 79.06 120 MET A C 1
ATOM 981 O O . MET A 1 120 ? 3.235 -0.546 5.399 1.00 79.06 120 MET A O 1
ATOM 985 N N . ALA A 1 121 ? 5.033 -1.189 4.238 1.00 81.44 121 ALA A N 1
ATOM 986 C CA . ALA A 1 121 ? 4.495 -2.499 3.880 1.00 81.44 121 ALA A CA 1
ATOM 987 C C . ALA A 1 121 ? 4.202 -3.356 5.121 1.00 81.44 121 ALA A C 1
ATOM 989 O O . ALA A 1 121 ? 3.156 -4.004 5.183 1.00 81.44 121 ALA A O 1
ATOM 990 N N . GLU A 1 122 ? 5.066 -3.304 6.137 1.00 85.19 122 GLU A N 1
ATOM 991 C CA . GLU A 1 122 ? 4.827 -3.930 7.438 1.00 85.19 122 GLU A CA 1
ATOM 992 C C . GLU A 1 122 ? 3.540 -3.408 8.094 1.00 85.19 122 GLU A C 1
ATOM 994 O O . GLU A 1 122 ? 2.696 -4.206 8.509 1.00 85.19 122 GLU A O 1
ATOM 999 N N . ILE A 1 123 ? 3.339 -2.084 8.103 1.00 83.88 123 ILE A N 1
ATOM 1000 C CA . ILE A 1 123 ? 2.111 -1.452 8.610 1.00 83.88 123 ILE A CA 1
ATOM 1001 C C . ILE A 1 123 ? 0.886 -1.983 7.860 1.00 83.88 123 ILE A C 1
ATOM 1003 O O . ILE A 1 123 ? -0.057 -2.455 8.494 1.00 83.88 123 ILE A O 1
ATOM 1007 N N . TYR A 1 124 ? 0.892 -1.959 6.525 1.00 82.38 124 TYR A N 1
ATOM 1008 C CA . TYR A 1 124 ? -0.246 -2.432 5.728 1.00 82.38 124 TYR A CA 1
ATOM 1009 C C . TYR A 1 124 ? -0.575 -3.906 5.991 1.00 82.38 124 TYR A C 1
ATOM 1011 O O . TYR A 1 124 ? -1.750 -4.241 6.159 1.00 82.38 124 TYR A O 1
ATOM 1019 N N . ARG A 1 125 ? 0.440 -4.777 6.086 1.00 83.56 125 ARG A N 1
ATOM 1020 C CA . ARG A 1 125 ? 0.252 -6.196 6.431 1.00 83.56 125 ARG A CA 1
ATOM 1021 C C . ARG A 1 125 ? -0.387 -6.351 7.812 1.00 83.56 125 ARG A C 1
ATOM 1023 O O . ARG A 1 125 ? -1.423 -6.999 7.936 1.00 83.56 125 ARG A O 1
ATOM 1030 N N . ALA A 1 126 ? 0.151 -5.680 8.829 1.00 86.25 126 ALA A N 1
ATOM 1031 C CA . ALA A 1 126 ? -0.379 -5.774 10.188 1.00 86.25 126 ALA A CA 1
ATOM 1032 C C . ALA A 1 126 ? -1.818 -5.244 10.305 1.00 86.25 126 ALA A C 1
ATOM 1034 O O . ALA A 1 126 ? -2.618 -5.808 11.053 1.00 86.25 126 ALA A O 1
ATOM 1035 N N . VAL A 1 127 ? -2.164 -4.188 9.556 1.00 85.81 127 VAL A N 1
ATOM 1036 C CA . VAL A 1 127 ? -3.529 -3.643 9.486 1.00 85.81 127 VAL A CA 1
ATOM 1037 C C . VAL A 1 127 ? -4.490 -4.621 8.811 1.00 85.81 127 VAL A C 1
ATOM 1039 O O . VAL A 1 127 ? -5.625 -4.765 9.273 1.00 85.81 127 VAL A O 1
ATOM 1042 N N . ASN A 1 128 ? -4.061 -5.305 7.747 1.00 83.06 128 ASN A N 1
ATOM 1043 C CA . ASN A 1 128 ? -4.866 -6.333 7.077 1.00 83.06 128 ASN A CA 1
ATOM 1044 C C . ASN A 1 128 ? -5.181 -7.514 8.011 1.00 83.06 128 ASN A C 1
ATOM 1046 O O . ASN A 1 128 ? -6.279 -8.057 7.946 1.00 83.06 128 ASN A O 1
ATOM 1050 N N . ASP A 1 129 ? -4.269 -7.838 8.928 1.00 84.88 129 ASP A N 1
ATOM 1051 C CA . ASP A 1 129 ? -4.422 -8.928 9.900 1.00 84.88 129 ASP A CA 1
ATOM 1052 C C . ASP A 1 129 ? -5.224 -8.541 11.160 1.00 84.88 129 ASP A C 1
ATOM 1054 O O . ASP A 1 129 ? -5.288 -9.307 12.133 1.00 84.88 129 ASP A O 1
ATOM 1058 N N . LEU A 1 130 ? -5.786 -7.331 11.223 1.00 87.00 130 LEU A N 1
ATOM 1059 C CA . LEU A 1 130 ? -6.663 -6.927 12.323 1.00 87.00 130 LEU A CA 1
ATOM 1060 C C . LEU A 1 130 ? -8.078 -7.505 12.151 1.00 87.00 130 LEU A C 1
ATOM 1062 O O . LEU A 1 130 ? -8.540 -7.697 11.026 1.00 87.00 130 LEU A O 1
ATOM 1066 N N . PRO A 1 131 ? -8.838 -7.686 13.252 1.00 86.25 131 PRO A N 1
ATOM 1067 C CA . PRO A 1 131 ? -10.268 -7.970 13.169 1.00 86.25 131 PRO A CA 1
ATOM 1068 C C . PRO A 1 131 ? -10.981 -6.949 12.273 1.00 86.25 131 PRO A C 1
ATOM 1070 O O . PRO A 1 131 ? -10.692 -5.752 12.351 1.00 86.25 131 PRO A O 1
ATOM 1073 N N . SER A 1 132 ? -11.920 -7.418 11.449 1.00 84.00 132 SER A N 1
ATOM 1074 C CA . SER A 1 132 ? -12.441 -6.695 10.275 1.00 84.00 132 SER A CA 1
ATOM 1075 C C . SER A 1 132 ? -12.835 -5.233 10.527 1.00 84.00 132 SER A C 1
ATOM 1077 O O . SER A 1 132 ? -12.481 -4.361 9.735 1.00 84.00 132 SER A O 1
ATOM 1079 N N . GLN A 1 133 ? -13.508 -4.934 11.642 1.00 87.94 133 GLN A N 1
ATOM 1080 C CA . GLN A 1 133 ? -13.920 -3.563 11.966 1.00 87.94 133 GLN A CA 1
ATOM 1081 C C . GLN A 1 133 ? -12.756 -2.667 12.402 1.00 87.94 133 GLN A C 1
ATOM 1083 O O . GLN A 1 133 ? -12.690 -1.506 12.002 1.00 87.94 133 GLN A O 1
ATOM 1088 N N . CYS A 1 134 ? -11.795 -3.205 13.158 1.00 88.81 134 CYS A N 1
ATOM 1089 C CA . CYS A 1 134 ? -10.573 -2.477 13.491 1.00 88.81 134 CYS A CA 1
ATOM 1090 C C . CYS A 1 134 ? -9.763 -2.192 12.222 1.00 88.81 134 CYS A C 1
ATOM 1092 O O . CYS A 1 134 ? -9.349 -1.058 12.021 1.00 88.81 134 CYS A O 1
ATOM 1094 N N . SER A 1 135 ? -9.590 -3.188 11.343 1.00 89.44 135 SER A N 1
ATOM 1095 C CA . SER A 1 135 ? -8.848 -3.029 10.083 1.00 89.44 135 SER A CA 1
ATOM 1096 C C . SER A 1 135 ? -9.417 -1.897 9.221 1.00 89.44 135 SER A C 1
ATOM 1098 O O . SER A 1 135 ? -8.682 -0.991 8.826 1.00 89.44 135 SER A O 1
ATOM 1100 N N . LYS A 1 136 ? -10.742 -1.894 8.999 1.00 88.56 136 LYS A N 1
ATOM 1101 C CA . LYS A 1 136 ? -11.430 -0.852 8.217 1.00 88.56 136 LYS A CA 1
ATOM 1102 C C . LYS A 1 136 ? -11.237 0.538 8.815 1.00 88.56 136 LYS A C 1
ATOM 1104 O O . LYS A 1 136 ? -10.783 1.442 8.124 1.00 88.56 136 LYS A O 1
ATOM 1109 N N . VAL A 1 137 ? -11.522 0.698 10.107 1.00 91.94 137 VAL A N 1
ATOM 1110 C CA . VAL A 1 137 ? -11.434 2.000 10.784 1.00 91.94 137 VAL A CA 1
ATOM 1111 C C . VAL A 1 137 ? -9.999 2.543 10.807 1.00 91.94 137 VAL A C 1
ATOM 1113 O O . VAL A 1 137 ? -9.790 3.744 10.628 1.00 91.94 137 VAL A O 1
ATOM 1116 N N . ILE A 1 138 ? -9.009 1.671 11.011 1.00 90.12 138 ILE A N 1
ATOM 1117 C CA . ILE A 1 138 ? -7.586 2.024 10.979 1.00 90.12 138 ILE A CA 1
ATOM 1118 C C . ILE A 1 138 ? -7.163 2.456 9.570 1.00 90.12 138 ILE A C 1
ATOM 1120 O O . ILE A 1 138 ? -6.528 3.499 9.432 1.00 90.12 138 ILE A O 1
ATOM 1124 N N . ARG A 1 139 ? -7.556 1.714 8.525 1.00 85.81 139 ARG A N 1
ATOM 1125 C CA . ARG A 1 139 ? -7.263 2.071 7.128 1.00 85.81 139 ARG A CA 1
ATOM 1126 C C . ARG A 1 139 ? -7.871 3.419 6.755 1.00 85.81 139 ARG A C 1
ATOM 1128 O O . ARG A 1 139 ? -7.141 4.323 6.358 1.00 85.81 139 ARG A O 1
ATOM 1135 N N . MET A 1 140 ? -9.175 3.579 6.959 1.00 85.38 140 MET A N 1
ATOM 1136 C CA . MET A 1 140 ? -9.882 4.808 6.602 1.00 85.38 140 MET A CA 1
ATOM 1137 C C . MET A 1 140 ? -9.324 6.010 7.368 1.00 85.38 140 MET A C 1
ATOM 1139 O O . MET A 1 140 ? -9.092 7.075 6.807 1.00 85.38 140 MET A O 1
ATOM 1143 N N . GLY A 1 141 ? -9.046 5.836 8.663 1.00 85.06 141 GLY A N 1
ATOM 1144 C CA . GLY A 1 141 ? -8.555 6.919 9.506 1.00 85.06 141 GLY A CA 1
ATOM 1145 C C . GLY A 1 141 ? -7.114 7.333 9.242 1.00 85.06 141 GLY A C 1
ATOM 1146 O O . GLY A 1 141 ? -6.825 8.528 9.253 1.00 85.06 141 GLY A O 1
ATOM 1147 N N . TYR A 1 142 ? -6.216 6.367 9.051 1.00 78.81 142 TYR A N 1
ATOM 1148 C CA . TYR A 1 142 ? -4.774 6.626 9.062 1.00 78.81 142 TYR A CA 1
ATOM 1149 C C . TYR A 1 142 ? -4.104 6.485 7.697 1.00 78.81 142 TYR A C 1
ATOM 1151 O O . TYR A 1 142 ? -3.074 7.111 7.476 1.00 78.81 142 TYR A O 1
ATOM 1159 N N . LEU A 1 143 ? -4.677 5.704 6.780 1.00 73.88 143 LEU A N 1
ATOM 1160 C CA . LEU A 1 143 ? -4.116 5.487 5.442 1.00 73.88 143 LEU A CA 1
ATOM 1161 C C . LEU A 1 143 ? -4.850 6.325 4.392 1.00 73.88 143 LEU A C 1
ATOM 1163 O O . LEU A 1 143 ? -4.223 6.917 3.519 1.00 73.88 143 LEU A O 1
ATOM 1167 N N . GLU A 1 144 ? -6.172 6.424 4.506 1.00 77.56 144 GLU A N 1
ATOM 1168 C CA . GLU A 1 144 ? -7.001 7.209 3.582 1.00 77.56 144 GLU A CA 1
ATOM 1169 C C . GLU A 1 144 ? -7.209 8.650 4.065 1.00 77.56 144 GLU A C 1
ATOM 1171 O O . GLU A 1 144 ? -7.451 9.543 3.256 1.00 77.56 144 GLU A O 1
ATOM 1176 N N . GLY A 1 145 ? -7.037 8.899 5.367 1.00 81.19 145 GLY A N 1
ATOM 1177 C CA . GLY A 1 145 ? -7.077 10.238 5.943 1.00 81.19 145 GLY A CA 1
ATOM 1178 C C . GLY A 1 145 ? -8.487 10.753 6.228 1.00 81.19 145 GLY A C 1
ATOM 1179 O O . GLY A 1 145 ? -8.690 11.964 6.232 1.00 81.19 145 GLY A O 1
ATOM 1180 N N . LEU A 1 146 ? -9.450 9.886 6.531 1.00 83.69 146 LEU A N 1
ATOM 1181 C CA . LEU A 1 146 ? -10.788 10.295 6.964 1.00 83.69 146 LEU A CA 1
ATOM 1182 C C . LEU A 1 146 ? -10.802 10.661 8.460 1.00 83.69 146 LEU A C 1
ATOM 1184 O O . LEU A 1 146 ? -10.072 10.101 9.289 1.00 83.69 146 LEU A O 1
ATOM 1188 N N . ASN A 1 147 ? -11.637 11.626 8.833 1.00 89.56 147 ASN A N 1
ATOM 1189 C CA . ASN A 1 147 ? -11.904 11.982 10.223 1.00 89.56 147 ASN A CA 1
ATOM 1190 C C . ASN A 1 147 ? -12.932 11.023 10.865 1.00 89.56 147 ASN A C 1
ATOM 1192 O O . ASN A 1 147 ? -13.548 10.192 10.201 1.00 89.56 147 ASN A O 1
ATOM 1196 N N . ASN A 1 148 ? -13.104 11.090 12.189 1.00 90.88 148 ASN A N 1
ATOM 1197 C CA . ASN A 1 148 ? -13.972 10.140 12.900 1.00 90.88 148 ASN A CA 1
ATOM 1198 C C . ASN A 1 148 ? -15.444 10.230 12.473 1.00 90.88 148 ASN A C 1
ATOM 1200 O O . ASN A 1 148 ? -16.119 9.205 12.467 1.00 90.88 148 ASN A O 1
ATOM 1204 N N . SER A 1 149 ? -15.913 11.428 12.122 1.00 90.88 149 SER A N 1
ATOM 1205 C CA . SER A 1 149 ? -17.288 11.684 11.690 1.00 90.88 149 SER A CA 1
ATOM 1206 C C . SER A 1 149 ? -17.551 11.103 10.300 1.00 90.88 149 SER A C 1
ATOM 1208 O O . SER A 1 149 ? -18.549 10.420 10.084 1.00 90.88 149 SER A O 1
ATOM 1210 N N . GLU A 1 150 ? -16.600 11.276 9.379 1.00 91.44 150 GLU A N 1
ATOM 1211 C CA . GLU A 1 150 ? -16.643 10.687 8.034 1.00 91.44 150 GLU A CA 1
ATOM 1212 C C . GLU A 1 150 ? -16.678 9.158 8.098 1.00 91.44 150 GLU A C 1
ATOM 1214 O O . GLU A 1 150 ? -17.537 8.533 7.483 1.00 91.44 150 GLU A O 1
ATOM 1219 N N . ILE A 1 151 ? -15.807 8.552 8.912 1.00 92.56 151 ILE A N 1
ATOM 1220 C CA . ILE A 1 151 ? -15.773 7.092 9.098 1.00 92.56 151 ILE A CA 1
ATOM 1221 C C . ILE A 1 151 ? -17.069 6.588 9.740 1.00 92.56 151 ILE A C 1
ATOM 1223 O O . ILE A 1 151 ? -17.593 5.548 9.346 1.00 92.56 151 ILE A O 1
ATOM 1227 N N . ALA A 1 152 ? -17.583 7.308 10.741 1.00 94.06 152 ALA A N 1
ATOM 1228 C CA . ALA A 1 152 ? -18.832 6.969 11.414 1.00 94.06 152 ALA A CA 1
ATOM 1229 C C . ALA A 1 152 ? -19.999 6.943 10.422 1.00 94.06 152 ALA A C 1
ATOM 1231 O O . ALA A 1 152 ? -20.752 5.970 10.385 1.00 94.06 152 ALA A O 1
ATOM 1232 N N . LYS A 1 153 ? -20.095 7.967 9.568 1.00 95.12 153 LYS A N 1
ATOM 1233 C CA . LYS A 1 153 ? -21.106 8.056 8.514 1.00 95.12 153 LYS A CA 1
ATOM 1234 C C . LYS A 1 153 ? -20.982 6.919 7.499 1.00 95.12 153 LYS A C 1
ATOM 1236 O O . LYS A 1 153 ? -21.978 6.262 7.219 1.00 95.12 153 LYS A O 1
ATOM 1241 N N . GLU A 1 154 ? -19.777 6.671 6.992 1.00 93.12 154 GLU A N 1
ATOM 1242 C CA . GLU A 1 154 ? -19.518 5.659 5.960 1.00 93.12 154 GLU A CA 1
ATOM 1243 C C . GLU A 1 154 ? -19.820 4.232 6.447 1.00 93.12 154 GLU A C 1
ATOM 1245 O O . GLU A 1 154 ? -20.350 3.406 5.709 1.00 93.12 154 GLU A O 1
ATOM 1250 N N . LEU A 1 155 ? -19.522 3.934 7.716 1.00 92.44 155 LEU A N 1
ATOM 1251 C CA . LEU A 1 155 ? -19.716 2.600 8.292 1.00 92.44 155 LEU A CA 1
ATOM 1252 C C . LEU A 1 155 ? -21.053 2.427 9.030 1.00 92.44 155 LEU A C 1
ATOM 1254 O O . LEU A 1 155 ? -21.314 1.341 9.549 1.00 92.44 155 LEU A O 1
ATOM 1258 N N . GLY A 1 156 ? -21.882 3.472 9.120 1.00 94.25 156 GLY A N 1
ATOM 1259 C CA . GLY A 1 156 ? -23.119 3.450 9.909 1.00 94.25 156 GLY A CA 1
ATOM 1260 C C . GLY A 1 156 ? -22.877 3.244 11.412 1.00 94.25 156 GLY A C 1
ATOM 1261 O O . GLY A 1 156 ? -23.640 2.550 12.082 1.00 94.25 156 GLY A O 1
ATOM 1262 N N . LEU A 1 157 ? -21.787 3.804 11.945 1.00 94.44 157 LEU A N 1
ATOM 1263 C CA . LEU A 1 157 ? -21.360 3.683 13.342 1.00 94.44 157 LEU A CA 1
ATOM 1264 C C . LEU A 1 157 ? -21.484 5.021 14.083 1.00 94.44 157 LEU A C 1
ATOM 1266 O O . LEU A 1 157 ? -21.597 6.078 13.474 1.00 94.44 157 LEU A O 1
ATOM 1270 N N . SER A 1 158 ? -21.396 4.998 15.417 1.00 96.00 158 SER A N 1
ATOM 1271 C CA . SER A 1 158 ? -21.201 6.230 16.196 1.00 96.00 158 SER A CA 1
ATOM 1272 C C . SER A 1 158 ? -19.730 6.666 16.176 1.00 96.00 158 SER A C 1
ATOM 1274 O O . SER A 1 158 ? -18.830 5.821 16.145 1.00 96.00 158 SER A O 1
ATOM 1276 N N . GLU A 1 159 ? -19.455 7.970 16.288 1.00 95.25 159 GLU A N 1
ATOM 1277 C CA . GLU A 1 159 ? -18.075 8.469 16.426 1.00 95.25 159 GLU A CA 1
ATOM 1278 C C . GLU A 1 159 ? -17.346 7.860 17.632 1.00 95.25 159 GLU A C 1
ATOM 1280 O O . GLU A 1 159 ? -16.137 7.620 17.580 1.00 95.25 159 GLU A O 1
ATOM 1285 N N . GLN A 1 160 ? -18.071 7.560 18.714 1.00 94.88 160 GLN A N 1
ATOM 1286 C CA . GLN A 1 160 ? -17.500 6.889 19.879 1.00 94.88 160 GLN A CA 1
ATOM 1287 C C . GLN A 1 160 ? -17.082 5.452 19.546 1.00 94.88 160 GLN A C 1
ATOM 1289 O O . GLN A 1 160 ? -16.001 5.015 19.937 1.00 94.88 160 GLN A O 1
ATOM 1294 N N . THR A 1 161 ? -17.893 4.729 18.774 1.00 94.06 161 THR A N 1
ATOM 1295 C CA . THR A 1 161 ? -17.557 3.387 18.285 1.00 94.06 161 THR A CA 1
ATOM 1296 C C . THR A 1 161 ? -16.318 3.425 17.386 1.00 94.06 161 THR A C 1
ATOM 1298 O O . THR A 1 161 ? -15.433 2.584 17.534 1.00 94.06 161 THR A O 1
ATOM 1301 N N . VAL A 1 162 ? -16.196 4.435 16.516 1.00 94.56 162 VAL A N 1
ATOM 1302 C CA . VAL A 1 162 ? -14.994 4.653 15.691 1.00 94.56 162 VAL A CA 1
ATOM 1303 C C . VAL A 1 162 ? -13.758 4.882 16.564 1.00 94.56 162 VAL A C 1
ATOM 1305 O O . VAL A 1 162 ? -1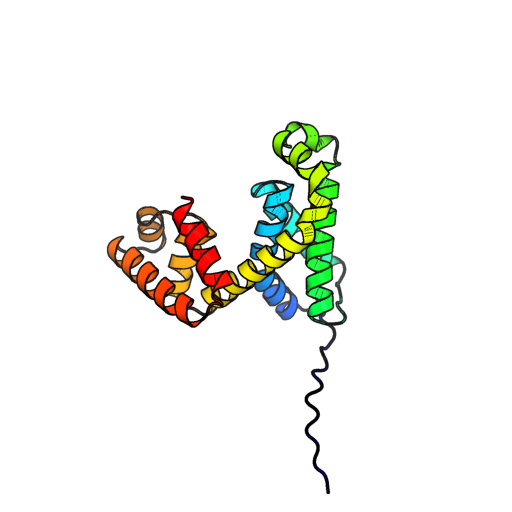2.739 4.223 16.360 1.00 94.56 162 VAL A O 1
ATOM 1308 N N . LYS A 1 163 ? -13.840 5.754 17.580 1.00 91.81 163 LYS A N 1
ATOM 1309 C CA . LYS A 1 163 ? -12.738 5.981 18.536 1.00 91.81 163 LYS A CA 1
ATOM 1310 C C . LYS A 1 163 ? -12.344 4.693 19.266 1.00 91.81 163 LYS A C 1
ATOM 1312 O O . LYS A 1 163 ? -11.154 4.405 19.384 1.00 91.81 163 LYS A O 1
ATOM 1317 N N . ASN A 1 164 ? -13.321 3.889 19.686 1.00 93.56 164 ASN A N 1
ATOM 1318 C CA . ASN A 1 164 ? -13.078 2.604 20.343 1.00 93.56 164 ASN A CA 1
ATOM 1319 C C . ASN A 1 164 ? -12.358 1.613 19.408 1.00 93.56 164 ASN A C 1
ATOM 1321 O O . ASN A 1 164 ? -11.391 0.973 19.824 1.00 93.56 164 ASN A O 1
ATOM 1325 N N . TYR A 1 165 ? -12.773 1.514 18.138 1.00 94.31 165 TYR A N 1
ATOM 1326 C CA . TYR A 1 165 ? -12.086 0.680 17.146 1.00 94.31 165 TYR A CA 1
ATOM 1327 C C . TYR A 1 165 ? -10.677 1.187 16.821 1.00 94.31 165 TYR A C 1
ATOM 1329 O O . TYR A 1 165 ? -9.771 0.363 16.698 1.00 94.31 165 TYR A O 1
ATOM 1337 N N . LYS A 1 166 ? -10.451 2.509 16.759 1.00 90.94 166 LYS A N 1
ATOM 1338 C CA . LYS A 1 166 ? -9.103 3.088 16.608 1.00 90.94 166 LYS A CA 1
ATOM 1339 C C . LYS A 1 166 ? -8.201 2.724 17.783 1.00 90.94 166 LYS A C 1
ATOM 1341 O O . LYS A 1 166 ? -7.106 2.214 17.566 1.00 90.94 166 LYS A O 1
ATOM 1346 N N . GLY A 1 167 ? -8.672 2.921 19.016 1.00 90.19 167 GLY A N 1
ATOM 1347 C CA . GLY A 1 167 ? -7.911 2.584 20.223 1.00 90.19 167 GLY A CA 1
ATOM 1348 C C . GLY A 1 167 ? -7.564 1.096 20.294 1.00 90.19 167 GLY A C 1
ATOM 1349 O O . GLY A 1 167 ? -6.406 0.732 20.494 1.00 90.19 167 GLY A O 1
ATOM 1350 N N . ARG A 1 168 ? -8.548 0.222 20.040 1.00 91.19 168 ARG A N 1
ATOM 1351 C CA . ARG A 1 168 ? -8.326 -1.230 19.995 1.00 91.19 168 ARG A CA 1
ATOM 1352 C C . ARG A 1 168 ? -7.377 -1.632 18.866 1.00 91.19 168 ARG A C 1
ATOM 1354 O O . ARG A 1 168 ? -6.502 -2.461 19.086 1.00 91.19 168 ARG A O 1
ATOM 1361 N N . GLY A 1 169 ? -7.536 -1.056 17.675 1.00 90.38 169 GLY A N 1
ATOM 1362 C CA . GLY A 1 169 ? -6.659 -1.308 16.533 1.00 90.38 169 GLY A CA 1
ATOM 1363 C C . GLY A 1 169 ? -5.211 -0.915 16.822 1.00 90.38 169 GLY A C 1
ATOM 1364 O O . GLY A 1 169 ? -4.319 -1.729 16.621 1.00 90.38 169 GLY A O 1
ATOM 1365 N N . LEU A 1 170 ? -4.980 0.275 17.386 1.00 89.19 170 LEU A N 1
ATOM 1366 C CA . LEU A 1 170 ? -3.649 0.735 17.801 1.00 89.19 170 LEU A CA 1
ATOM 1367 C C . LEU A 1 170 ? -3.010 -0.177 18.851 1.00 89.19 170 LEU A C 1
ATOM 1369 O O . LEU A 1 170 ? -1.829 -0.494 18.735 1.00 89.19 170 LEU A O 1
ATOM 1373 N N . SER A 1 171 ? -3.783 -0.631 19.841 1.00 89.44 171 SER A N 1
ATOM 1374 C CA . SER A 1 171 ? -3.284 -1.578 20.844 1.00 89.44 171 SER A CA 1
ATOM 1375 C C . SER A 1 171 ? -2.841 -2.895 20.208 1.00 89.44 171 SER A C 1
ATOM 1377 O O . SER A 1 171 ? -1.785 -3.402 20.553 1.00 89.44 171 SER A O 1
ATOM 1379 N N . LEU A 1 172 ? -3.618 -3.429 19.262 1.00 89.94 172 LEU A N 1
ATOM 1380 C CA . LEU A 1 172 ? -3.272 -4.669 18.562 1.00 89.94 172 LEU A CA 1
ATOM 1381 C C . LEU A 1 172 ? -2.060 -4.495 17.638 1.00 89.94 172 LEU A C 1
ATOM 1383 O O . LEU A 1 172 ? -1.254 -5.409 17.501 1.00 89.94 172 LEU A O 1
ATOM 1387 N N . LEU A 1 173 ? -1.927 -3.331 16.998 1.00 88.81 173 LEU A N 1
ATOM 1388 C CA . LEU A 1 173 ? -0.783 -3.025 16.139 1.00 88.81 173 LEU A CA 1
ATOM 1389 C C . LEU A 1 173 ? 0.505 -2.847 16.935 1.00 88.81 173 LEU A C 1
ATOM 1391 O O . LEU A 1 173 ? 1.560 -3.217 16.436 1.00 88.81 173 LEU A O 1
ATOM 1395 N N . LYS A 1 174 ? 0.432 -2.331 18.167 1.00 88.12 174 LYS A N 1
ATOM 1396 C CA . LYS A 1 174 ? 1.600 -2.185 19.043 1.00 88.12 174 LYS A CA 1
ATOM 1397 C C . LYS A 1 174 ? 2.318 -3.516 19.283 1.00 88.12 174 LYS A C 1
ATOM 1399 O O . LYS A 1 174 ? 3.541 -3.532 19.318 1.00 88.12 174 LYS A O 1
ATOM 1404 N N . ASP A 1 175 ? 1.566 -4.607 19.409 1.00 85.69 175 ASP A N 1
ATOM 1405 C CA . ASP A 1 175 ? 2.128 -5.939 19.661 1.00 85.69 175 ASP A CA 1
ATOM 1406 C C . ASP A 1 175 ? 2.564 -6.654 18.369 1.00 85.69 175 ASP A C 1
ATOM 1408 O O . ASP A 1 175 ? 3.337 -7.609 18.420 1.00 85.69 175 ASP A O 1
ATOM 1412 N N . LYS A 1 176 ? 2.066 -6.207 17.206 1.00 85.06 176 LYS A N 1
ATOM 1413 C CA . LYS A 1 176 ? 2.341 -6.812 15.890 1.00 85.06 176 LYS A CA 1
ATOM 1414 C C . LYS A 1 176 ? 3.435 -6.105 15.088 1.00 85.06 176 LYS A C 1
ATOM 1416 O O . LYS A 1 176 ? 4.015 -6.729 14.206 1.00 85.06 176 LYS A O 1
ATOM 1421 N N . LEU A 1 177 ? 3.664 -4.819 15.338 1.00 87.56 177 LEU A N 1
ATOM 1422 C CA . LEU A 1 177 ? 4.606 -3.994 14.588 1.00 87.56 177 LEU A CA 1
ATOM 1423 C C . LEU A 1 177 ? 5.966 -3.917 15.277 1.00 87.56 177 LEU A C 1
ATOM 1425 O O . LEU A 1 177 ? 6.069 -3.805 16.498 1.00 87.56 177 LEU A O 1
ATOM 1429 N N . SER A 1 178 ? 7.019 -3.876 14.468 1.00 85.56 178 SER A N 1
ATOM 1430 C CA . SER A 1 178 ? 8.352 -3.469 14.884 1.00 85.56 178 SER A CA 1
ATOM 1431 C C . SER A 1 178 ? 8.323 -2.062 15.492 1.00 85.56 178 SER A C 1
ATOM 1433 O O . SER A 1 178 ? 7.487 -1.223 15.144 1.00 85.56 178 SER A O 1
ATOM 1435 N N . GLY A 1 179 ? 9.270 -1.755 16.385 1.00 84.19 179 GLY A N 1
ATOM 1436 C CA . GLY A 1 179 ? 9.353 -0.426 17.004 1.00 84.19 179 GLY A CA 1
ATOM 1437 C C . GLY A 1 179 ? 9.454 0.707 15.971 1.00 84.19 179 GLY A C 1
ATOM 1438 O O . GLY A 1 179 ? 8.818 1.751 16.123 1.00 84.19 179 GLY A O 1
ATOM 1439 N N . SER A 1 180 ? 10.181 0.483 14.873 1.00 79.81 180 SER A N 1
ATOM 1440 C CA . SER A 1 180 ? 10.270 1.404 13.732 1.00 79.81 180 SER A CA 1
ATOM 1441 C C . SER A 1 180 ? 8.945 1.572 12.980 1.00 79.81 180 SER A C 1
ATOM 1443 O O . SER A 1 180 ? 8.596 2.690 12.607 1.00 79.81 180 SER A O 1
ATOM 1445 N N . ALA A 1 181 ? 8.178 0.497 12.781 1.00 80.69 181 ALA A N 1
ATOM 1446 C CA . ALA A 1 181 ? 6.876 0.578 12.124 1.00 80.69 181 ALA A CA 1
ATOM 1447 C C . ALA A 1 181 ? 5.822 1.240 13.007 1.00 80.69 181 ALA A C 1
ATOM 1449 O O . ALA A 1 181 ? 5.067 2.092 12.538 1.00 80.69 181 ALA A O 1
ATOM 1450 N N . PHE A 1 182 ? 5.815 0.933 14.303 1.00 85.25 182 PHE A N 1
ATOM 1451 C CA . PHE A 1 182 ? 4.901 1.565 15.244 1.00 85.25 182 PHE A CA 1
ATOM 1452 C C . PHE A 1 182 ? 5.190 3.064 15.408 1.00 85.25 182 PHE A C 1
ATOM 1454 O O . PHE A 1 182 ? 4.270 3.878 15.375 1.00 85.25 182 PHE A O 1
ATOM 1461 N N . THR A 1 183 ? 6.462 3.461 15.515 1.00 84.25 183 THR A N 1
ATOM 1462 C CA . THR A 1 183 ? 6.839 4.886 15.566 1.00 84.25 183 THR A CA 1
ATOM 1463 C C . THR A 1 183 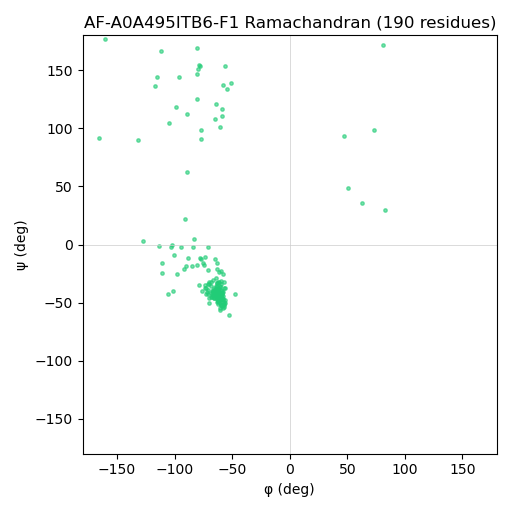? 6.476 5.625 14.280 1.00 84.25 183 THR A C 1
ATOM 1465 O O . THR A 1 183 ? 5.931 6.725 14.353 1.00 84.25 183 THR A O 1
ATOM 1468 N N . MET A 1 184 ? 6.688 5.020 13.107 1.00 80.62 184 MET A N 1
ATOM 1469 C CA . MET A 1 184 ? 6.251 5.605 11.836 1.00 80.62 184 MET A CA 1
ATOM 1470 C C . MET A 1 184 ? 4.728 5.760 11.767 1.00 80.62 184 MET A C 1
ATOM 1472 O O . MET A 1 184 ? 4.248 6.818 11.363 1.00 80.62 184 MET A O 1
ATOM 1476 N N . LEU A 1 185 ? 3.968 4.753 12.205 1.00 81.75 185 LEU A N 1
ATOM 1477 C CA . LEU A 1 185 ? 2.511 4.834 12.293 1.00 81.75 185 LEU A CA 1
ATOM 1478 C C . LEU A 1 185 ? 2.071 6.004 13.184 1.00 81.75 185 LEU A C 1
ATOM 1480 O O . LEU A 1 185 ? 1.188 6.760 12.793 1.00 81.75 185 LEU A O 1
ATOM 1484 N N . LEU A 1 186 ? 2.704 6.199 14.344 1.00 84.44 186 LEU A N 1
ATOM 1485 C CA . LEU A 1 186 ? 2.405 7.331 15.227 1.00 84.44 186 LEU A CA 1
ATOM 1486 C C . LEU A 1 186 ? 2.716 8.683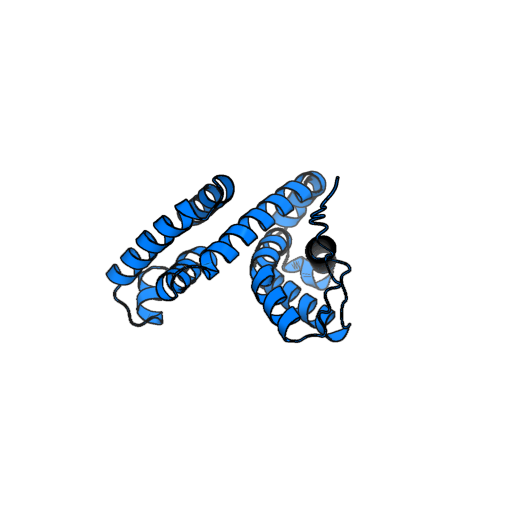 14.571 1.00 84.44 186 LEU A C 1
ATOM 1488 O O . LEU A 1 186 ? 1.919 9.609 14.701 1.00 84.44 186 LEU A O 1
ATOM 1492 N N . LEU A 1 187 ? 3.817 8.792 13.822 1.00 80.62 187 LEU A N 1
ATOM 1493 C CA . LEU A 1 187 ? 4.156 10.020 13.095 1.00 80.62 187 LEU A CA 1
ATOM 1494 C C . LEU A 1 187 ? 3.106 10.379 12.031 1.00 80.62 187 LEU A C 1
ATOM 1496 O O . LEU A 1 187 ? 2.783 11.556 11.872 1.00 80.62 187 LEU A O 1
ATOM 1500 N N . LEU A 1 188 ? 2.535 9.381 11.345 1.00 72.50 188 LEU A N 1
ATOM 1501 C CA . LEU A 1 188 ? 1.431 9.588 10.395 1.00 72.50 188 LEU A CA 1
ATOM 1502 C C . LEU A 1 188 ? 0.162 10.110 11.082 1.00 72.50 188 LEU A C 1
ATOM 1504 O O . LEU A 1 188 ? -0.618 10.825 10.461 1.00 72.50 188 LEU A O 1
ATOM 1508 N N . ILE A 1 189 ? -0.038 9.773 12.359 1.00 73.69 189 ILE A N 1
ATOM 1509 C CA . ILE A 1 189 ? -1.182 10.236 13.155 1.00 73.69 189 ILE A CA 1
ATOM 1510 C C . ILE A 1 189 ? -0.990 11.688 13.595 1.00 73.69 189 ILE A C 1
ATOM 1512 O O . ILE A 1 189 ? -1.950 12.449 13.598 1.00 73.69 189 ILE A O 1
ATOM 1516 N N . THR A 1 190 ? 0.229 12.066 13.986 1.00 66.06 190 THR A N 1
ATOM 1517 C CA . THR A 1 190 ? 0.523 13.396 14.545 1.00 66.06 190 THR A CA 1
ATOM 1518 C C . THR A 1 190 ? 0.688 14.496 13.500 1.00 66.06 190 THR A C 1
ATOM 1520 O O . THR A 1 190 ? 0.637 15.668 13.853 1.00 66.06 190 THR A O 1
ATOM 1523 N N . TRP A 1 191 ? 0.919 14.146 12.231 1.00 51.81 191 TRP A N 1
ATOM 1524 C CA . TRP A 1 191 ? 1.124 15.115 11.142 1.00 51.81 191 TRP A CA 1
ATOM 1525 C C . TRP A 1 191 ? -0.182 15.493 10.418 1.00 51.81 191 TRP A C 1
ATOM 1527 O O . TRP A 1 191 ? -0.162 15.923 9.267 1.00 51.81 191 TRP A O 1
ATOM 1537 N N . LYS A 1 192 ? -1.330 15.315 11.065 1.00 47.09 192 LYS A N 1
ATOM 1538 C CA . LYS A 1 192 ? -2.638 15.707 10.543 1.00 47.09 192 LYS A CA 1
ATOM 1539 C C . LYS A 1 192 ? -3.340 16.600 11.553 1.00 47.09 192 LYS A C 1
ATOM 1541 O O . LYS A 1 192 ? -3.932 17.603 11.108 1.00 47.09 192 LYS A O 1
#

Radius of gyration: 19.33 Å; Cα contacts (8 Å, |Δi|>4): 166; chains: 1; bounding box: 48×64×42 Å

Organism: NCBI:txid423350

Secondary structure (DSSP, 8-state):
-----------PPEETTSHHHHHHHHHHHHHHHHHHHHHHH-HHHHHHHHHHHHHHHHHTT-EESSHHHHHHHHHHHHHHHHHHHHH-GGGTTTS-HHHHHTTTTGGGGHHHHHHHHHHHHHHHHHHHTS-HHHHHHHIIIIIS---HHHHHHHHT--HHHHHHHHHHHHHHHHHHS-HHHHHHHHHHHHT-

Sequence (192 aa):
MTSNYNHSTIDSPIYLSDMVVFDQTYKSYYHPLCFYASKFVGRNEAEDIIENLFLKFWNRKQVFKDTAHMQASLYQSVRNACLDFLRSPKNKNHIDTTILEAQSSATENHLSLLIKAEVMAEIYRAVNDLPSQCSKVIRMGYLEGLNNSEIAKELGLSEQTVKNYKGRGLSLLKDKLSGSAFTMLLLLITWK

Foldseek 3Di:
DDDDDPPPPQFAKQWCLDVVSLVVCCLLQLLLQLVLLCLQQHRVVSNVLSVVVSVVCNVVRPMARGPVRVLVCSNVSSVVSSVVCCPDPVCVVVDPVVSVVVCVCCVVCSVVSSVVSVLVSLVSVQLVPDDPLLSQLLCCVQVVPDDLVRSCVVVVHDSVVSVVSPVVSLVSVVVRHDPVSNVVSVVSVVVD

Mean predicted aligned error: 10.69 Å

Solvent-accessible surface area (backbone atoms only — not comparable to full-atom values): 10718 Å² total; per-residue (Å²): 140,87,82,88,82,83,84,74,80,77,63,58,67,43,49,38,63,39,68,68,56,31,51,54,49,45,73,61,42,48,64,31,49,27,58,52,36,26,78,74,60,37,63,71,55,12,46,56,51,50,54,55,48,52,54,50,35,44,77,65,48,37,71,25,67,23,69,67,54,38,54,56,50,50,57,52,50,50,51,51,50,49,51,52,53,68,68,33,81,88,39,60,88,76,53,59,65,70,62,61,62,60,45,83,61,38,83,80,41,50,67,59,48,51,52,52,28,51,38,42,33,53,49,54,53,54,40,69,73,36,64,72,68,26,23,50,48,42,40,42,41,67,74,71,62,43,53,54,63,56,50,10,63,79,69,76,48,49,49,66,56,42,52,51,31,39,55,53,36,52,57,56,42,59,80,70,41,53,72,69,33,43,52,52,53,51,52,60,62,72,76,111